Protein AF-A0A533W4G0-F1 (afdb_monomer_lite)

Secondary structure (DSSP, 8-state):
-PPPPP-EEEE-SBTTTB-HHHHT-TTT-S--HHHHHHHHHHTTTS-EEEE-SS-HHHHHHH-TT-SEEEEGGGTEEEEEPPTTS---EEEEEESS-HHHHHHHHHHHHHHHHHHHH-GGGTT-EEEEEE-TTS-EEEEEEE-TTSTTHHHHHHHHHHHHHHHHHHHTTSSS----EEEE-TT-SEEEEESS---HHHHHHHHHHHHGGGT--GGGEEEE--SGGGHHHHHHH-

Structure (mmCIF, N/CA/C/O backbone):
data_AF-A0A533W4G0-F1
#
_entry.id   AF-A0A533W4G0-F1
#
loop_
_atom_site.group_PDB
_atom_site.id
_atom_site.type_symbol
_atom_site.label_atom_id
_atom_site.label_alt_id
_atom_site.label_comp_id
_atom_site.label_asym_id
_atom_site.label_entity_id
_atom_site.label_seq_id
_atom_site.pdbx_PDB_ins_code
_atom_site.Cartn_x
_atom_site.Cartn_y
_atom_site.Cartn_z
_atom_site.occupancy
_atom_site.B_iso_or_equiv
_atom_site.auth_seq_id
_atom_site.auth_comp_id
_atom_site.auth_asym_id
_atom_site.auth_atom_id
_atom_site.pdbx_PDB_model_num
ATOM 1 N N . MET A 1 1 ? -21.774 -21.301 23.784 1.00 46.81 1 MET A N 1
ATOM 2 C CA . MET A 1 1 ? -20.756 -20.590 22.979 1.00 46.81 1 MET A CA 1
ATOM 3 C C . MET A 1 1 ? -21.023 -19.101 23.087 1.00 46.81 1 MET A C 1
ATOM 5 O O . MET A 1 1 ? -22.121 -18.685 22.740 1.00 46.81 1 MET A O 1
ATOM 9 N N . MET A 1 2 ? -20.079 -18.311 23.605 1.00 49.22 2 MET A N 1
ATOM 10 C CA . MET A 1 2 ? -20.150 -16.853 23.453 1.00 49.22 2 MET A CA 1
ATOM 11 C C . MET A 1 2 ? -19.935 -16.527 21.972 1.00 49.22 2 MET A C 1
ATOM 13 O O . MET A 1 2 ? -18.998 -17.043 21.370 1.00 49.22 2 MET A O 1
ATOM 17 N N . ARG A 1 3 ? -20.820 -15.722 21.372 1.00 54.28 3 ARG A N 1
ATOM 18 C CA . ARG A 1 3 ? -20.592 -15.175 20.027 1.00 54.28 3 ARG A CA 1
ATOM 19 C C . ARG A 1 3 ? -19.347 -14.291 20.097 1.00 54.28 3 ARG A C 1
ATOM 21 O O . ARG A 1 3 ? -19.369 -13.304 20.829 1.00 54.28 3 ARG A O 1
ATOM 28 N N . GLN A 1 4 ? -18.294 -14.629 19.355 1.00 64.06 4 GLN A N 1
ATOM 29 C CA . GLN A 1 4 ? -17.198 -13.690 19.124 1.00 64.06 4 GLN A CA 1
ATOM 30 C C . GLN A 1 4 ? -17.772 -12.486 18.376 1.00 64.06 4 GLN A C 1
ATOM 32 O O . GLN A 1 4 ? -18.335 -12.615 17.289 1.00 64.06 4 GLN A O 1
ATOM 37 N N . ARG A 1 5 ? -17.718 -11.322 19.021 1.00 84.44 5 ARG A N 1
ATOM 38 C CA . ARG A 1 5 ? -18.091 -10.049 18.412 1.00 84.44 5 ARG A CA 1
ATOM 39 C C . ARG A 1 5 ? -16.901 -9.585 17.577 1.00 84.44 5 ARG A C 1
ATOM 41 O O . ARG A 1 5 ? -15.774 -9.669 18.053 1.00 84.44 5 ARG A O 1
ATOM 48 N N . VAL A 1 6 ? -17.154 -9.097 16.364 1.00 93.19 6 VAL A N 1
ATOM 49 C CA . VAL A 1 6 ? -16.128 -8.422 15.557 1.00 93.19 6 VAL A CA 1
ATOM 50 C C . VAL A 1 6 ? -15.574 -7.250 16.370 1.00 93.19 6 VAL A C 1
ATOM 52 O O . VAL A 1 6 ? -16.345 -6.420 16.856 1.00 93.19 6 VAL A O 1
ATOM 55 N N . GLN A 1 7 ? -14.257 -7.224 16.544 1.00 95.44 7 GLN A N 1
ATOM 56 C CA . GLN A 1 7 ? -13.520 -6.217 17.307 1.00 95.44 7 GLN A CA 1
ATOM 57 C C . GLN A 1 7 ? -12.977 -5.108 16.405 1.00 95.44 7 GLN A C 1
ATOM 59 O O . GLN A 1 7 ? -12.879 -3.973 16.851 1.00 95.44 7 GLN A O 1
ATOM 64 N N . ALA A 1 8 ? -12.653 -5.419 15.147 1.00 96.81 8 ALA A N 1
ATOM 65 C CA . ALA A 1 8 ? -12.215 -4.450 14.145 1.00 96.81 8 ALA A CA 1
ATOM 66 C C . ALA A 1 8 ? -12.563 -4.923 12.726 1.00 96.81 8 ALA A C 1
ATOM 68 O O . ALA A 1 8 ? -12.681 -6.124 12.471 1.00 96.81 8 ALA A O 1
ATOM 69 N N . ILE A 1 9 ? -12.688 -3.976 11.796 1.00 97.81 9 ILE A N 1
ATOM 70 C CA . ILE A 1 9 ? -12.808 -4.250 10.358 1.00 97.81 9 ILE A CA 1
ATOM 71 C C . ILE A 1 9 ? -11.514 -3.813 9.680 1.00 97.81 9 ILE A C 1
ATOM 73 O O . ILE A 1 9 ? -11.095 -2.667 9.817 1.00 97.81 9 ILE A O 1
ATOM 77 N N . MET A 1 10 ? -10.909 -4.704 8.905 1.00 98.38 10 MET A N 1
ATOM 78 C CA . MET A 1 10 ? -9.797 -4.385 8.015 1.00 98.38 10 MET A CA 1
ATOM 79 C C . MET A 1 10 ? -10.234 -4.649 6.582 1.00 98.38 10 MET A C 1
ATOM 81 O O . MET A 1 10 ? -10.823 -5.686 6.298 1.00 98.38 10 MET A O 1
ATOM 85 N N . SER A 1 11 ? -9.970 -3.718 5.676 1.00 98.38 11 SER A N 1
ATOM 86 C CA . SER A 1 11 ? -10.447 -3.832 4.300 1.00 98.38 11 SER A CA 1
ATOM 87 C C . SER A 1 11 ? -9.378 -3.430 3.300 1.00 98.38 11 SER A C 1
ATOM 89 O O . SER A 1 11 ? -8.660 -2.452 3.524 1.00 98.38 11 SER A O 1
ATOM 91 N N . ASP A 1 12 ? -9.322 -4.121 2.165 1.00 97.88 12 ASP A N 1
ATOM 92 C CA . ASP A 1 12 ? -8.762 -3.529 0.954 1.00 97.88 12 ASP A CA 1
ATOM 93 C C . ASP A 1 12 ? -9.628 -2.364 0.460 1.00 97.88 12 ASP A C 1
ATOM 95 O O . ASP A 1 12 ? -10.760 -2.169 0.905 1.00 97.88 12 ASP A O 1
ATOM 99 N N . PHE A 1 13 ? -9.082 -1.565 -0.451 1.00 96.69 13 PHE A N 1
ATOM 100 C CA . PHE A 1 13 ? -9.732 -0.404 -1.027 1.00 96.69 13 PHE A CA 1
ATOM 101 C C . PHE A 1 13 ? -10.322 -0.673 -2.420 1.00 96.69 13 PHE A C 1
ATOM 103 O O . PHE A 1 13 ? -11.546 -0.700 -2.572 1.00 96.69 13 PHE A O 1
ATOM 110 N N . ASP A 1 14 ? -9.472 -0.830 -3.438 1.00 92.50 14 ASP A N 1
ATOM 111 C CA . ASP A 1 14 ? -9.905 -1.011 -4.827 1.00 92.50 14 ASP A CA 1
ATOM 112 C C . ASP A 1 14 ? -10.511 -2.406 -4.987 1.00 92.50 14 ASP A C 1
ATOM 114 O O . ASP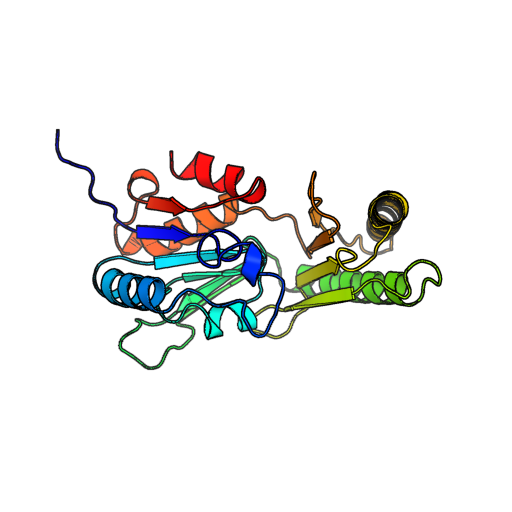 A 1 14 ? -9.966 -3.358 -4.461 1.00 92.50 14 ASP A O 1
ATOM 118 N N . GLY A 1 15 ? -11.651 -2.532 -5.668 1.00 92.00 15 GLY A N 1
ATOM 119 C CA . GLY A 1 15 ? -12.347 -3.810 -5.856 1.00 92.00 15 GLY A CA 1
ATOM 120 C C . GLY A 1 15 ? -13.137 -4.304 -4.636 1.00 92.00 15 GLY A C 1
ATOM 121 O O . GLY A 1 15 ? -14.144 -4.990 -4.808 1.00 92.00 15 GLY A O 1
ATOM 122 N N . THR A 1 16 ? -12.766 -3.862 -3.430 1.00 96.19 16 THR A N 1
ATOM 123 C CA . THR A 1 16 ? -13.447 -4.198 -2.170 1.00 96.19 16 THR A CA 1
ATOM 124 C C . THR A 1 16 ? -14.394 -3.092 -1.682 1.00 96.19 16 THR A C 1
ATOM 126 O O . THR A 1 16 ? -15.609 -3.286 -1.648 1.00 96.19 16 THR A O 1
ATOM 129 N N . LEU A 1 17 ? -13.877 -1.908 -1.324 1.00 96.38 17 LEU A N 1
ATOM 130 C CA . LEU A 1 17 ? -14.702 -0.754 -0.911 1.00 96.38 17 LEU A CA 1
ATOM 131 C C . LEU A 1 17 ? -15.166 0.080 -2.107 1.00 96.38 17 LEU A C 1
ATOM 133 O O . LEU A 1 17 ? -16.213 0.731 -2.063 1.00 96.38 17 LEU A O 1
ATOM 137 N N . VAL A 1 18 ? -14.376 0.068 -3.179 1.00 93.88 18 VAL A N 1
ATOM 138 C CA . VAL A 1 18 ? -14.698 0.709 -4.451 1.00 93.88 18 VAL A CA 1
ATOM 139 C C . VAL A 1 18 ? -14.968 -0.372 -5.491 1.00 93.88 18 VAL A C 1
ATOM 141 O O . VAL A 1 18 ? -14.087 -1.187 -5.745 1.00 93.88 18 VAL A O 1
ATOM 144 N N . PRO A 1 19 ? -16.131 -0.374 -6.165 1.00 87.69 19 PRO A N 1
ATOM 145 C CA . PRO A 1 19 ? -16.411 -1.351 -7.212 1.00 87.69 19 PRO A CA 1
ATOM 146 C C . PRO A 1 19 ? -15.331 -1.358 -8.301 1.00 87.69 19 PRO A C 1
ATOM 148 O O . PRO A 1 19 ? -14.954 -0.294 -8.797 1.00 87.69 19 PRO A O 1
ATOM 151 N N . THR A 1 20 ? -14.906 -2.538 -8.760 1.00 82.00 20 THR A N 1
ATOM 152 C CA . THR A 1 20 ? -13.847 -2.706 -9.780 1.00 82.00 20 THR A CA 1
ATOM 153 C C . THR A 1 20 ? -14.098 -1.880 -11.049 1.00 82.00 20 THR A C 1
ATOM 155 O O . THR A 1 20 ? -13.166 -1.341 -11.645 1.00 82.00 20 THR A O 1
ATOM 158 N N . ALA A 1 21 ? -15.368 -1.714 -11.440 1.00 76.44 21 ALA A N 1
ATOM 159 C CA . ALA A 1 21 ? -15.772 -0.901 -12.591 1.00 76.44 21 ALA A CA 1
ATOM 160 C C . ALA A 1 21 ? -15.407 0.591 -12.456 1.00 76.44 21 ALA A C 1
ATOM 162 O O . ALA A 1 21 ? -15.225 1.271 -13.462 1.00 76.44 21 ALA A O 1
ATOM 163 N N . LYS A 1 22 ? -15.293 1.094 -11.222 1.00 79.94 22 LYS A N 1
ATOM 164 C CA . LYS A 1 22 ? -15.013 2.498 -10.896 1.00 79.94 22 LYS A CA 1
ATOM 165 C C . LYS A 1 22 ? -13.550 2.768 -10.560 1.00 79.94 22 LYS A C 1
ATOM 167 O O . LYS A 1 22 ? -13.121 3.912 -10.635 1.00 79.94 22 LYS A O 1
ATOM 172 N N . VAL A 1 23 ? -12.767 1.737 -10.238 1.00 75.44 23 VAL A N 1
ATOM 173 C CA . VAL A 1 23 ? -11.346 1.866 -9.859 1.00 75.44 23 VAL A CA 1
ATOM 174 C C . VAL A 1 23 ? -10.527 2.623 -10.917 1.00 75.44 23 VAL A C 1
ATOM 176 O O . VAL A 1 23 ? -9.614 3.376 -10.579 1.00 75.44 23 VAL A O 1
ATOM 179 N N . LYS A 1 24 ? -10.873 2.445 -12.198 1.00 68.56 24 LYS A N 1
ATOM 180 C CA . LYS A 1 24 ? -10.094 2.921 -13.352 1.00 68.56 24 LYS A CA 1
ATOM 181 C C . LYS A 1 24 ? -10.330 4.376 -13.739 1.00 68.56 24 LYS A C 1
ATOM 183 O O . LYS A 1 24 ? -9.502 4.939 -14.446 1.00 68.56 24 LYS A O 1
ATOM 188 N N . ASP A 1 25 ? -11.445 4.969 -13.332 1.00 73.50 25 ASP A N 1
ATOM 189 C CA . ASP A 1 25 ? -11.743 6.362 -13.647 1.00 73.50 25 ASP A CA 1
ATOM 190 C C . ASP A 1 25 ? -11.507 7.205 -12.391 1.00 73.50 25 ASP A C 1
ATOM 192 O O . ASP A 1 25 ? -12.287 7.114 -11.445 1.00 73.50 25 ASP A O 1
ATOM 196 N N . PRO A 1 26 ? -10.461 8.052 -12.354 1.00 68.44 26 PRO A N 1
ATOM 197 C CA . PRO A 1 26 ? -10.163 8.890 -11.197 1.00 68.44 26 PRO A CA 1
ATOM 198 C C . PRO A 1 26 ? -11.341 9.760 -10.738 1.00 68.44 26 PRO A C 1
ATOM 200 O O . PRO A 1 26 ? -11.406 10.116 -9.561 1.00 68.44 26 PRO A O 1
ATOM 203 N N . LYS A 1 27 ? -12.274 10.096 -11.643 1.00 69.88 27 LYS A N 1
ATOM 204 C CA . LYS A 1 27 ? -13.473 10.884 -11.325 1.00 69.88 27 LYS A CA 1
ATOM 205 C C . LYS A 1 27 ? -14.536 10.069 -10.599 1.00 69.88 27 LYS A C 1
ATOM 207 O O . LYS A 1 27 ? -15.331 10.646 -9.864 1.00 69.88 27 LYS A O 1
ATOM 212 N N . THR A 1 28 ? -14.569 8.755 -10.809 1.00 77.50 28 THR A N 1
ATOM 213 C CA . THR A 1 28 ? -15.593 7.866 -10.248 1.00 77.50 28 THR A CA 1
ATOM 214 C C . THR A 1 28 ? -15.043 6.818 -9.287 1.00 77.50 28 THR A C 1
ATOM 216 O O . THR A 1 28 ? -15.847 6.168 -8.620 1.00 77.50 28 THR A O 1
ATOM 219 N N . ASN A 1 29 ? -13.717 6.705 -9.135 1.00 83.00 29 ASN A N 1
ATOM 220 C CA . ASN A 1 29 ? -13.046 5.914 -8.105 1.00 83.00 29 ASN A CA 1
ATOM 221 C C . ASN A 1 29 ? -13.377 6.514 -6.733 1.00 83.00 29 ASN A C 1
ATOM 223 O O . ASN A 1 29 ? -12.670 7.377 -6.215 1.00 83.00 29 ASN A O 1
ATOM 227 N N . ALA A 1 30 ? -14.509 6.112 -6.175 1.00 88.62 30 ALA A N 1
ATOM 228 C CA . ALA A 1 30 ? -15.018 6.574 -4.900 1.00 88.62 30 ALA A CA 1
ATOM 229 C C . ALA A 1 30 ? -15.835 5.462 -4.250 1.00 88.62 30 ALA A C 1
ATOM 231 O O . ALA A 1 30 ? -16.510 4.680 -4.933 1.00 88.62 30 ALA A O 1
ATOM 232 N N . ILE A 1 31 ? -15.782 5.425 -2.922 1.00 93.75 31 ILE A N 1
ATOM 233 C CA . ILE A 1 31 ? -16.643 4.563 -2.121 1.00 93.75 31 ILE A CA 1
ATOM 234 C C . ILE A 1 31 ? -18.090 5.030 -2.346 1.00 93.75 31 ILE A C 1
ATOM 236 O O . ILE A 1 31 ? -18.343 6.236 -2.330 1.00 93.75 31 ILE A O 1
ATOM 240 N N . PRO A 1 32 ? -19.052 4.127 -2.607 1.00 94.19 32 PRO A N 1
ATOM 241 C CA . PRO A 1 32 ? -20.456 4.511 -2.695 1.00 94.19 32 PRO A CA 1
ATOM 242 C C . PRO A 1 32 ? -20.918 5.233 -1.420 1.00 94.19 32 PRO A C 1
ATOM 244 O O . PRO A 1 32 ? -20.683 4.733 -0.324 1.00 94.19 32 PRO A O 1
ATOM 247 N N . ASN A 1 33 ? -21.619 6.364 -1.554 1.00 93.38 33 ASN A N 1
ATOM 248 C CA . ASN A 1 33 ? -22.009 7.211 -0.414 1.00 93.38 33 ASN A CA 1
ATOM 249 C C . ASN A 1 33 ? -22.763 6.452 0.691 1.00 93.38 33 ASN A C 1
ATOM 251 O O . ASN A 1 33 ? -22.572 6.727 1.871 1.00 93.38 33 ASN A O 1
ATOM 255 N N . GLU A 1 34 ? -23.621 5.498 0.319 1.00 95.81 34 GLU A N 1
ATOM 256 C CA . GLU A 1 34 ? -24.347 4.664 1.284 1.00 95.81 34 GLU A CA 1
ATOM 257 C C . GLU A 1 34 ? -23.389 3.790 2.106 1.00 95.81 34 GLU A C 1
ATOM 259 O O . GLU A 1 34 ? -23.500 3.732 3.330 1.00 95.81 34 GLU A O 1
ATOM 264 N N . LEU A 1 35 ? -22.398 3.176 1.451 1.00 96.25 35 LEU A N 1
ATOM 265 C CA . LEU A 1 35 ? -21.362 2.396 2.123 1.00 96.25 35 LEU A CA 1
ATOM 266 C C . LEU A 1 35 ? -20.484 3.291 3.004 1.00 96.25 35 LEU A C 1
ATOM 268 O O . LEU A 1 35 ? -20.219 2.938 4.150 1.00 96.25 35 LEU A O 1
ATOM 272 N N . GLU A 1 36 ? -20.076 4.464 2.514 1.00 95.12 36 GLU A N 1
ATOM 273 C CA . GLU A 1 36 ? -19.298 5.419 3.310 1.00 95.12 36 GLU A CA 1
ATOM 274 C C . GLU A 1 36 ? -20.063 5.850 4.570 1.00 95.12 36 GLU A C 1
ATOM 276 O O . GLU A 1 36 ? -19.490 5.841 5.656 1.00 95.12 36 GLU A O 1
ATOM 281 N N . ALA A 1 37 ? -21.365 6.137 4.471 1.00 95.12 37 ALA A N 1
ATOM 282 C CA . ALA A 1 37 ? -22.194 6.487 5.625 1.00 95.12 37 ALA A CA 1
ATOM 283 C C . ALA A 1 37 ? -22.275 5.350 6.660 1.00 95.12 37 ALA A C 1
ATOM 285 O O . ALA A 1 37 ? -22.197 5.597 7.868 1.00 95.12 37 ALA A O 1
ATOM 286 N N . VAL A 1 38 ? -22.392 4.098 6.203 1.00 96.81 38 VAL A N 1
ATOM 287 C CA . VAL A 1 38 ? -22.378 2.920 7.083 1.00 96.81 38 VAL A CA 1
ATOM 288 C C . VAL A 1 38 ? -21.022 2.760 7.770 1.00 96.81 38 VAL A C 1
ATOM 290 O O . VAL A 1 38 ? -20.981 2.548 8.982 1.00 96.81 38 VAL A O 1
ATOM 293 N N . LEU A 1 39 ? -19.918 2.908 7.034 1.00 96.19 39 LEU A N 1
ATOM 294 C CA . LEU A 1 39 ? -18.562 2.805 7.581 1.00 96.19 39 LEU A CA 1
ATOM 295 C C . LEU A 1 39 ? -18.259 3.940 8.563 1.00 96.19 39 LEU A C 1
ATOM 297 O O . LEU A 1 39 ? -17.704 3.689 9.627 1.00 96.19 39 LEU A O 1
ATOM 301 N N . MET A 1 40 ? -18.690 5.167 8.266 1.00 93.81 40 MET A N 1
ATOM 302 C CA . MET A 1 40 ? -18.600 6.298 9.194 1.00 93.81 40 MET A CA 1
ATOM 303 C C . MET A 1 40 ? -19.316 5.985 10.506 1.00 93.81 40 MET A C 1
ATOM 305 O O . MET A 1 40 ? -18.726 6.144 11.573 1.00 93.81 40 MET A O 1
ATOM 309 N N . LYS A 1 41 ? -20.549 5.467 10.451 1.00 94.31 41 LYS A N 1
ATOM 310 C CA . LYS A 1 41 ? -21.276 5.068 11.661 1.00 94.31 41 LYS A CA 1
ATOM 311 C C . LYS A 1 41 ? -20.552 3.948 12.413 1.00 94.31 41 LYS A C 1
ATOM 313 O O . LYS A 1 41 ? -20.338 4.068 13.615 1.00 94.31 41 LYS A O 1
ATOM 318 N N . ALA A 1 42 ? -20.138 2.892 11.717 1.00 94.12 42 ALA A N 1
ATOM 319 C CA . ALA A 1 42 ? -19.435 1.765 12.327 1.00 94.12 42 ALA A CA 1
ATOM 320 C C . ALA A 1 42 ? -18.100 2.178 12.974 1.00 94.12 42 ALA A C 1
ATOM 322 O O . ALA A 1 42 ? -17.755 1.654 14.032 1.00 94.12 42 ALA A O 1
ATOM 323 N N . SER A 1 43 ? -17.398 3.168 12.408 1.00 93.62 43 SER A N 1
ATOM 324 C CA . SER A 1 43 ? -16.128 3.677 12.946 1.00 93.62 43 SER A CA 1
ATOM 325 C C . SER A 1 43 ? -16.241 4.347 14.319 1.00 93.62 43 SER A C 1
ATOM 327 O O . SER A 1 43 ? -15.227 4.543 14.985 1.00 93.62 43 SER A O 1
ATOM 329 N N . THR A 1 44 ? -17.460 4.678 14.763 1.00 91.44 44 THR A N 1
ATOM 330 C CA . THR A 1 44 ? -17.717 5.185 16.123 1.00 91.44 44 THR A CA 1
ATOM 331 C C . THR A 1 44 ? -17.779 4.074 17.173 1.00 91.44 44 THR A C 1
ATOM 333 O O . THR A 1 44 ? -17.664 4.349 18.364 1.00 91.44 44 THR A O 1
ATOM 336 N N . GLU A 1 45 ? -17.941 2.817 16.748 1.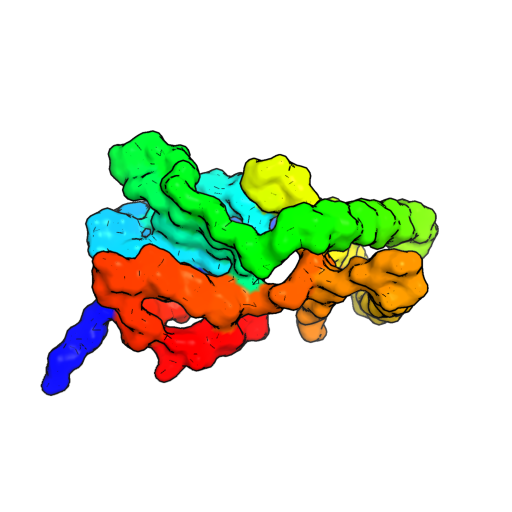00 91.62 45 GLU A N 1
ATOM 337 C CA . GLU A 1 45 ? -18.105 1.666 17.642 1.00 91.62 45 GLU A CA 1
ATOM 338 C C . GLU A 1 45 ? -16.900 0.723 17.626 1.00 91.62 45 GLU A C 1
ATOM 340 O O . GLU A 1 45 ? -16.527 0.192 18.672 1.00 91.62 45 GLU A O 1
ATOM 345 N N . ILE A 1 46 ? -16.306 0.496 16.452 1.00 93.50 46 ILE A N 1
ATOM 346 C CA . ILE A 1 46 ? -15.143 -0.379 16.273 1.00 93.50 46 ILE A CA 1
ATOM 347 C C . ILE A 1 46 ? -14.114 0.261 15.332 1.00 93.50 46 ILE A C 1
ATOM 349 O O . ILE A 1 46 ? -14.498 0.969 14.396 1.00 93.50 46 ILE A O 1
ATOM 353 N N . PRO A 1 47 ? -12.810 -0.011 15.516 1.00 95.25 47 PRO A N 1
ATOM 354 C CA . PRO A 1 47 ? -11.784 0.406 14.573 1.00 95.25 47 PRO A CA 1
ATOM 355 C C . PRO A 1 47 ? -12.066 -0.105 13.160 1.00 95.25 47 PRO A C 1
ATOM 357 O O . PRO A 1 47 ? -12.312 -1.296 12.945 1.00 95.25 47 PRO A O 1
ATOM 360 N N . ILE A 1 48 ? -11.977 0.802 12.188 1.00 97.12 48 ILE A N 1
ATOM 361 C CA . ILE A 1 48 ? -11.945 0.458 10.766 1.00 97.12 48 ILE A CA 1
ATOM 362 C C . ILE A 1 48 ? -10.568 0.807 10.219 1.00 97.12 48 ILE A C 1
ATOM 364 O O . ILE A 1 48 ? -10.077 1.921 10.411 1.00 97.12 48 ILE A O 1
ATOM 368 N N . CYS A 1 49 ? -9.950 -0.131 9.517 1.00 98.12 49 CYS A N 1
ATOM 369 C CA . CYS A 1 49 ? -8.626 0.017 8.936 1.00 98.12 49 CYS A CA 1
ATOM 370 C C . CYS A 1 49 ? -8.667 -0.278 7.441 1.00 98.12 49 CYS A C 1
ATOM 372 O O . CYS A 1 49 ? -9.420 -1.139 6.984 1.00 98.12 49 CYS A O 1
ATOM 374 N N . VAL A 1 50 ? -7.821 0.412 6.685 1.00 98.50 50 VAL A N 1
ATOM 375 C CA . VAL A 1 50 ? -7.672 0.185 5.246 1.00 98.50 50 VAL A CA 1
ATOM 376 C C . VAL A 1 50 ? -6.251 -0.270 4.963 1.00 98.50 50 VAL A C 1
ATOM 378 O O . VAL A 1 50 ? -5.306 0.410 5.353 1.00 98.50 50 VAL A O 1
ATOM 381 N N . ILE A 1 51 ? -6.102 -1.416 4.299 1.00 98.50 51 ILE A N 1
ATOM 382 C CA . ILE A 1 51 ? -4.818 -1.992 3.891 1.00 98.50 51 ILE A CA 1
ATOM 383 C C . ILE A 1 51 ? -4.803 -2.067 2.369 1.00 98.50 51 ILE A C 1
ATOM 385 O O . ILE A 1 51 ? -5.506 -2.885 1.788 1.00 98.50 51 ILE A O 1
ATOM 389 N N . SER A 1 52 ? -3.998 -1.231 1.717 1.00 97.75 52 SER A N 1
ATOM 390 C CA . SER A 1 52 ? -4.038 -1.076 0.262 1.00 97.75 52 SER A CA 1
ATOM 391 C C . SER A 1 52 ? -2.648 -0.918 -0.353 1.00 97.75 52 SER A C 1
ATOM 393 O O . SER A 1 52 ? -1.679 -0.535 0.304 1.00 97.75 52 SER A O 1
ATOM 395 N N . SER A 1 53 ? -2.551 -1.167 -1.658 1.00 96.00 53 SER A N 1
ATOM 396 C CA . SER A 1 53 ? -1.378 -0.836 -2.473 1.00 96.00 53 SER A CA 1
ATOM 397 C C . SER A 1 53 ? -1.232 0.672 -2.734 1.00 96.00 53 SER A C 1
ATOM 399 O O . SER A 1 53 ? -0.211 1.089 -3.289 1.00 96.00 53 SER A O 1
ATOM 401 N N . LYS A 1 54 ? -2.233 1.483 -2.362 1.00 96.44 54 LYS A N 1
ATOM 402 C CA . LYS A 1 54 ? -2.273 2.945 -2.517 1.00 96.44 54 LYS A CA 1
ATOM 403 C C . LYS A 1 54 ? -1.427 3.677 -1.479 1.00 96.44 54 LYS A C 1
ATOM 405 O O . LYS A 1 54 ? -1.115 3.139 -0.417 1.00 96.44 54 LYS A O 1
ATOM 410 N N . ASP A 1 55 ? -1.051 4.910 -1.804 1.00 97.56 55 ASP A N 1
ATOM 411 C CA . ASP A 1 55 ? -0.319 5.783 -0.891 1.00 97.56 55 ASP A CA 1
ATOM 412 C C . ASP A 1 55 ? -1.243 6.514 0.099 1.00 97.56 55 ASP A C 1
ATOM 414 O O . ASP A 1 55 ? -2.476 6.424 0.041 1.00 97.56 55 ASP A O 1
ATOM 418 N N . PHE A 1 56 ? -0.637 7.227 1.049 1.00 96.69 56 PHE A N 1
ATOM 419 C CA . PHE A 1 56 ? -1.380 7.936 2.087 1.00 96.69 56 PHE A CA 1
ATOM 420 C C . PHE A 1 56 ? -2.226 9.079 1.528 1.00 96.69 56 PHE A C 1
ATOM 422 O O . PHE A 1 56 ? -3.350 9.293 1.983 1.00 96.69 56 PHE A O 1
ATOM 429 N N . GLU A 1 57 ? -1.706 9.816 0.546 1.00 94.75 57 GLU A N 1
ATOM 430 C CA . GLU A 1 57 ? -2.395 10.969 -0.029 1.00 94.75 57 GLU A CA 1
ATOM 431 C C . GLU A 1 57 ? -3.707 10.557 -0.695 1.00 94.75 57 GLU A C 1
ATOM 433 O O . GLU A 1 57 ? -4.725 11.243 -0.556 1.00 94.75 57 GLU A O 1
ATOM 438 N N . PHE A 1 58 ? -3.690 9.420 -1.385 1.00 95.06 58 PHE A N 1
ATOM 439 C CA . PHE A 1 58 ? -4.867 8.830 -1.988 1.00 95.06 58 PHE A CA 1
ATOM 440 C C . PHE A 1 58 ? -5.866 8.356 -0.925 1.00 95.06 58 PHE A C 1
ATOM 442 O O . PHE A 1 58 ? -7.036 8.752 -0.961 1.00 95.06 58 PHE A O 1
ATOM 449 N N . LEU A 1 59 ? -5.419 7.545 0.041 1.00 96.12 59 LEU A N 1
ATOM 450 C CA . LEU A 1 59 ? -6.314 6.943 1.033 1.00 96.12 59 LEU A CA 1
ATOM 451 C C . LEU A 1 59 ? -6.925 7.987 1.971 1.00 96.12 59 LEU A C 1
ATOM 453 O O . LEU A 1 59 ? -8.142 8.006 2.154 1.00 96.12 59 LEU A O 1
ATOM 457 N N . ARG A 1 60 ? -6.131 8.928 2.504 1.00 93.62 60 ARG A N 1
ATOM 458 C CA . ARG A 1 60 ? -6.612 9.918 3.489 1.00 93.62 60 ARG A CA 1
ATOM 459 C C . ARG A 1 60 ? -7.805 10.734 2.987 1.00 93.62 60 ARG A C 1
ATOM 461 O O . ARG A 1 60 ? -8.650 11.126 3.788 1.00 93.62 60 ARG A O 1
ATOM 468 N N . LYS A 1 61 ? -7.866 10.974 1.672 1.00 91.94 61 LYS A N 1
ATOM 469 C CA . LYS A 1 61 ? -8.939 11.713 0.993 1.00 91.94 61 LYS A CA 1
ATOM 470 C C . LYS A 1 61 ? -10.215 10.895 0.806 1.00 91.94 61 LYS A C 1
ATOM 472 O O . LYS A 1 61 ? -11.275 11.489 0.653 1.00 91.94 61 LYS A O 1
ATOM 477 N N . LYS A 1 62 ? -10.114 9.565 0.763 1.00 93.00 62 LYS A N 1
ATOM 478 C CA . LYS A 1 62 ? -11.206 8.662 0.362 1.00 93.00 62 LYS A CA 1
ATOM 479 C C . LYS A 1 62 ? -11.737 7.785 1.489 1.00 93.00 62 LYS A C 1
ATOM 481 O O . LYS A 1 62 ? -12.770 7.157 1.316 1.00 93.00 62 LYS A O 1
ATOM 486 N N . THR A 1 63 ? -11.041 7.711 2.620 1.00 94.62 63 THR A N 1
ATOM 487 C CA . THR A 1 63 ? -11.392 6.800 3.718 1.00 94.62 63 THR A CA 1
ATOM 488 C C . THR A 1 63 ? -11.479 7.562 5.036 1.00 94.62 63 THR A C 1
ATOM 490 O O . THR A 1 63 ? -10.749 7.271 5.987 1.00 94.62 63 THR A O 1
ATOM 493 N N . THR A 1 64 ? -12.342 8.584 5.082 1.00 92.38 64 THR A N 1
ATOM 494 C CA . THR A 1 64 ? -12.518 9.525 6.212 1.00 92.38 64 THR A CA 1
ATOM 495 C C . THR A 1 64 ? -12.956 8.866 7.531 1.00 92.38 64 THR A C 1
ATOM 497 O O . THR A 1 64 ? -12.745 9.435 8.598 1.00 92.38 64 THR A O 1
ATOM 500 N N . PHE A 1 65 ? -13.463 7.636 7.467 1.00 94.06 65 PHE A N 1
ATOM 501 C CA . PHE A 1 65 ? -13.826 6.792 8.611 1.00 94.06 65 PHE A CA 1
ATOM 502 C C . PHE A 1 65 ? -12.650 5.990 9.198 1.00 94.06 65 PHE A C 1
ATOM 504 O O . PHE A 1 65 ? -12.708 5.557 10.343 1.00 94.06 65 PHE A O 1
ATOM 511 N N . ALA A 1 66 ? -11.587 5.736 8.427 1.00 96.06 66 ALA A N 1
ATOM 512 C CA . ALA A 1 66 ? -10.587 4.730 8.791 1.00 96.06 66 ALA A CA 1
ATOM 513 C C . ALA A 1 66 ? -9.583 5.243 9.837 1.00 96.06 66 ALA A C 1
ATOM 515 O O . ALA A 1 66 ? -8.910 6.248 9.610 1.00 96.06 66 ALA A O 1
ATOM 516 N N . GLN A 1 67 ? -9.449 4.540 10.959 1.00 95.62 67 GLN A N 1
ATOM 517 C CA . GLN A 1 67 ? -8.532 4.864 12.052 1.00 95.62 67 GLN A CA 1
ATOM 518 C C . GLN A 1 67 ? -7.075 4.515 11.724 1.00 95.62 67 GLN A C 1
ATOM 520 O O . GLN A 1 67 ? -6.162 5.205 12.176 1.00 95.62 67 GLN A O 1
ATOM 525 N N . VAL A 1 68 ? -6.846 3.468 10.927 1.00 97.62 68 VAL A N 1
ATOM 526 C CA . VAL A 1 68 ? -5.505 3.058 10.489 1.00 97.62 68 VAL A CA 1
ATOM 527 C C . VAL A 1 68 ? -5.479 2.917 8.972 1.00 97.62 68 VAL A C 1
ATOM 529 O O . VAL A 1 68 ? -6.361 2.287 8.387 1.00 97.62 68 VAL A O 1
ATOM 532 N N . LEU A 1 69 ? -4.465 3.501 8.337 1.00 98.38 69 LEU A N 1
ATOM 533 C CA . LEU A 1 69 ? -4.200 3.407 6.903 1.00 98.38 69 LEU A CA 1
ATOM 534 C C . LEU A 1 69 ? -2.859 2.705 6.704 1.00 98.38 69 LEU A C 1
ATOM 536 O O . LEU A 1 69 ? -1.816 3.274 7.008 1.00 98.38 69 LEU A O 1
ATOM 540 N N . SER A 1 70 ? -2.880 1.475 6.207 1.00 98.38 70 SER A N 1
ATOM 541 C CA . SER A 1 70 ? -1.678 0.754 5.803 1.00 98.38 70 SER A CA 1
ATOM 542 C C . SER A 1 70 ? -1.491 0.90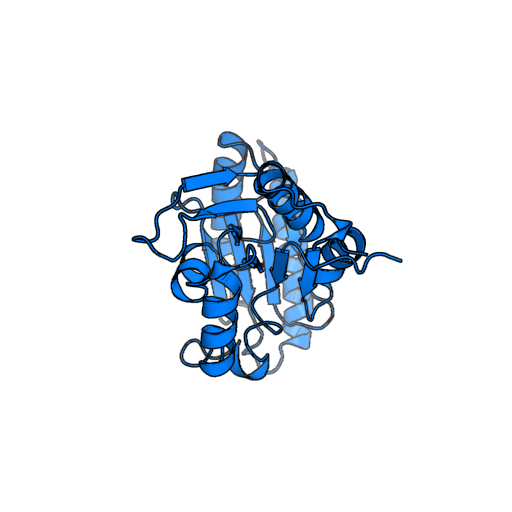3 4.297 1.00 98.38 70 SER A C 1
ATOM 544 O O . SER A 1 70 ? -2.248 0.357 3.490 1.00 98.38 70 SER A O 1
ATOM 546 N N . CYS A 1 71 ? -0.511 1.719 3.933 1.00 98.25 71 CYS A N 1
ATOM 547 C CA . CYS A 1 71 ? -0.231 2.160 2.577 1.00 98.25 71 CYS A CA 1
ATOM 548 C C . CYS A 1 71 ? 0.830 1.282 1.919 1.00 98.25 71 CYS A C 1
ATOM 550 O O . CYS A 1 71 ? 1.698 0.719 2.591 1.00 98.25 71 CYS A O 1
ATOM 552 N N . MET A 1 72 ? 0.799 1.226 0.585 1.00 97.19 72 MET A N 1
ATOM 553 C CA . MET A 1 72 ? 1.811 0.552 -0.234 1.00 97.19 72 MET A CA 1
ATOM 554 C C . MET A 1 72 ? 2.099 -0.867 0.278 1.00 97.19 72 MET A C 1
ATOM 556 O O . MET A 1 72 ? 3.246 -1.232 0.522 1.00 97.19 72 MET A O 1
ATOM 560 N N . MET A 1 73 ? 1.034 -1.645 0.508 1.00 95.25 73 MET A N 1
ATOM 561 C CA . MET A 1 73 ? 1.106 -3.030 0.996 1.00 95.25 73 MET A CA 1
ATOM 562 C C . MET A 1 73 ? 1.759 -3.180 2.387 1.00 95.25 73 MET A C 1
ATOM 564 O O . MET A 1 73 ? 2.263 -4.250 2.726 1.00 95.25 73 MET A O 1
ATOM 568 N N . GLY A 1 74 ? 1.750 -2.120 3.202 1.00 96.75 74 GLY A N 1
ATOM 569 C CA . GLY A 1 74 ? 2.283 -2.118 4.567 1.00 96.75 74 GLY A CA 1
ATOM 570 C C . GLY A 1 74 ? 3.693 -1.558 4.727 1.00 96.75 74 GLY A C 1
ATOM 571 O O . GLY A 1 74 ? 4.285 -1.729 5.791 1.00 96.75 74 GLY A O 1
ATOM 572 N N . ILE A 1 75 ? 4.242 -0.885 3.711 1.00 97.38 75 ILE A N 1
ATOM 573 C CA . ILE A 1 75 ? 5.528 -0.178 3.842 1.00 97.38 75 ILE A CA 1
ATOM 574 C C . ILE A 1 75 ? 5.414 0.964 4.851 1.00 97.38 75 ILE A C 1
ATOM 576 O O . ILE A 1 75 ? 6.307 1.140 5.680 1.00 97.38 75 ILE A O 1
ATOM 580 N N . GLU A 1 76 ? 4.311 1.712 4.807 1.00 98.06 76 GLU A N 1
ATOM 581 C CA . GLU A 1 76 ? 3.998 2.744 5.791 1.00 98.06 76 GLU A CA 1
ATOM 582 C C . GLU A 1 76 ? 2.600 2.507 6.363 1.00 98.06 76 GLU A C 1
ATOM 584 O O . GLU A 1 76 ? 1.638 2.345 5.616 1.00 98.06 76 GLU A O 1
ATOM 589 N N . THR A 1 77 ? 2.481 2.484 7.689 1.00 98.38 77 THR A N 1
ATOM 590 C CA . THR A 1 77 ? 1.197 2.382 8.390 1.00 98.38 77 THR A CA 1
ATOM 591 C C . THR A 1 77 ? 0.971 3.626 9.235 1.00 98.38 77 THR A C 1
ATOM 593 O O . THR A 1 77 ? 1.765 3.953 10.115 1.00 98.38 77 THR A O 1
ATOM 596 N N . ILE A 1 78 ? -0.122 4.330 8.959 1.00 97.94 78 ILE A N 1
ATOM 597 C CA . ILE A 1 78 ? -0.480 5.599 9.579 1.00 97.94 78 ILE A CA 1
ATOM 598 C C . ILE A 1 78 ? -1.670 5.387 10.509 1.00 97.94 78 ILE A C 1
ATOM 600 O O . ILE A 1 78 ? -2.723 4.910 10.090 1.00 97.94 78 ILE A O 1
ATOM 604 N N . ILE A 1 79 ? -1.516 5.797 11.763 1.00 96.38 79 ILE A N 1
ATOM 605 C CA . ILE A 1 79 ? -2.576 5.823 12.762 1.00 96.38 79 ILE A CA 1
ATOM 606 C C . ILE A 1 79 ? -3.118 7.249 12.813 1.00 96.38 79 ILE A C 1
ATOM 608 O O . ILE A 1 79 ? -2.384 8.203 13.095 1.00 96.38 79 ILE A O 1
ATOM 612 N N . MET A 1 80 ? -4.408 7.391 12.545 1.00 94.06 80 MET A N 1
ATOM 613 C CA . MET A 1 80 ? -5.122 8.661 12.549 1.00 94.06 80 MET A CA 1
ATOM 614 C C . MET A 1 80 ? -5.706 8.950 13.934 1.00 94.06 80 MET A C 1
ATOM 616 O O . MET A 1 80 ? -5.956 8.043 14.732 1.00 94.06 80 MET A O 1
ATOM 620 N N . THR A 1 81 ? -5.941 10.225 14.233 1.00 88.69 81 THR A N 1
ATOM 621 C CA . THR A 1 81 ? -6.814 10.607 15.348 1.00 88.69 81 THR A CA 1
ATOM 622 C C . THR A 1 81 ? -8.257 10.165 15.096 1.00 88.69 81 THR A C 1
ATOM 624 O O . THR A 1 81 ? -8.641 9.857 13.963 1.00 88.69 81 THR A O 1
ATOM 627 N N . ASN A 1 82 ? -9.055 10.117 16.169 1.00 76.06 82 ASN A N 1
ATOM 628 C CA . ASN A 1 82 ? -10.449 9.691 16.094 1.00 76.06 82 ASN A CA 1
ATOM 629 C C . ASN A 1 82 ? -11.236 10.497 15.041 1.00 76.06 82 ASN A C 1
ATOM 631 O O . ASN A 1 82 ? -11.001 11.702 14.906 1.00 76.06 82 ASN A O 1
ATOM 635 N N . PRO A 1 83 ? -12.208 9.868 14.351 1.00 69.00 83 PRO A N 1
ATOM 636 C CA . PRO A 1 83 ? -13.000 10.521 13.305 1.00 69.00 83 PRO A CA 1
ATOM 637 C C . PRO A 1 83 ? -13.774 11.771 13.761 1.00 69.00 83 PRO A C 1
ATOM 639 O O . PRO A 1 83 ? -14.112 12.609 12.933 1.00 69.00 83 PRO A O 1
ATOM 642 N N . GLU A 1 84 ? -14.044 11.910 15.063 1.00 68.00 84 GLU A N 1
ATOM 643 C CA . GLU A 1 84 ? -14.835 13.005 15.651 1.00 68.00 84 GLU A CA 1
ATOM 644 C C . GLU A 1 84 ? -14.054 14.318 15.861 1.00 68.00 84 GLU A C 1
ATOM 646 O O . GLU A 1 84 ? -14.627 15.336 16.242 1.00 68.00 84 GLU A O 1
ATOM 651 N N . SER A 1 85 ? -12.741 14.316 15.635 1.00 66.31 85 SER A N 1
ATOM 652 C CA . SER A 1 85 ? -11.873 15.498 15.723 1.00 66.31 85 SER A CA 1
ATOM 653 C C . SER A 1 85 ? -11.238 15.799 14.365 1.00 66.31 85 SER A C 1
ATOM 655 O O . SER A 1 85 ? -11.255 14.939 13.482 1.00 66.31 85 SER A O 1
ATOM 657 N N . PRO A 1 86 ? -10.641 16.992 14.161 1.00 77.81 86 PRO A N 1
ATOM 658 C CA . PRO A 1 86 ? -9.837 17.240 12.972 1.00 77.81 86 PRO A CA 1
ATOM 659 C C . PRO A 1 86 ? -8.836 16.097 12.787 1.00 77.81 86 PRO A C 1
ATOM 661 O O . PRO A 1 86 ? -8.032 15.809 13.680 1.00 77.81 86 PRO A O 1
ATOM 664 N N . ARG A 1 87 ? -8.934 15.403 11.650 1.00 81.75 87 ARG A N 1
ATOM 665 C CA . ARG A 1 87 ? -8.138 14.201 11.395 1.00 81.75 87 ARG A CA 1
ATOM 666 C C . ARG A 1 87 ? -6.682 14.593 11.212 1.00 81.75 87 ARG A C 1
ATOM 668 O O . ARG A 1 87 ? -6.322 15.252 10.238 1.00 81.75 87 ARG A O 1
ATOM 675 N N . THR A 1 88 ? -5.845 14.166 12.143 1.00 90.50 88 THR A N 1
ATOM 676 C CA . THR A 1 88 ? -4.399 14.365 12.121 1.00 90.50 88 THR A CA 1
ATOM 677 C C . THR A 1 88 ? -3.696 13.021 12.251 1.00 90.50 88 THR A C 1
ATOM 679 O O . THR A 1 88 ? -4.286 12.016 12.652 1.00 90.50 88 THR A O 1
ATOM 682 N N . ILE A 1 89 ? -2.425 12.986 11.857 1.00 94.94 89 ILE A N 1
ATOM 683 C CA . ILE A 1 89 ? -1.589 11.799 12.022 1.00 94.94 89 ILE A CA 1
ATOM 684 C C . ILE A 1 89 ? -1.184 11.722 13.494 1.00 94.94 89 ILE A C 1
ATOM 686 O O . ILE A 1 89 ? -0.460 12.589 13.979 1.00 94.94 89 ILE A O 1
ATOM 690 N N . LYS A 1 90 ? -1.641 10.684 14.201 1.00 94.56 90 LYS A N 1
ATOM 691 C CA . LYS A 1 90 ? -1.210 10.384 15.573 1.00 94.56 90 LYS A CA 1
ATOM 692 C C . LYS A 1 90 ? 0.178 9.748 15.571 1.00 94.56 90 LYS A C 1
ATOM 694 O O . LYS A 1 90 ? 1.012 10.072 16.411 1.00 94.56 90 LYS A O 1
ATOM 699 N N . LYS A 1 91 ? 0.410 8.817 14.644 1.00 95.56 91 LYS A N 1
ATOM 700 C CA . LYS A 1 91 ? 1.649 8.039 14.534 1.00 95.56 91 LYS A CA 1
ATOM 701 C C . LYS A 1 91 ? 1.816 7.555 13.092 1.00 95.56 91 LYS A C 1
ATOM 703 O O . LYS A 1 91 ? 0.830 7.200 12.455 1.00 95.56 91 LYS A O 1
ATOM 708 N N . SER A 1 92 ? 3.048 7.547 12.589 1.00 96.38 92 SER A N 1
ATOM 709 C CA . SER A 1 92 ? 3.412 6.894 11.325 1.00 96.38 92 SER A CA 1
ATOM 710 C C . SER A 1 92 ? 4.509 5.867 11.594 1.00 96.38 92 SER A C 1
ATOM 712 O O . SER A 1 92 ? 5.470 6.149 12.314 1.00 96.38 92 SER A O 1
ATOM 714 N N . LEU A 1 93 ? 4.328 4.671 11.048 1.00 96.75 93 LEU A N 1
ATOM 715 C CA . LEU A 1 93 ? 5.219 3.529 11.173 1.00 96.75 93 LEU A CA 1
ATOM 716 C C . LEU A 1 93 ? 5.775 3.186 9.803 1.00 96.75 93 LEU A C 1
ATOM 718 O O . LEU A 1 93 ? 5.030 2.759 8.924 1.00 96.75 93 LEU A O 1
ATOM 722 N N . LEU A 1 94 ? 7.084 3.333 9.646 1.00 95.94 94 LEU A N 1
ATOM 723 C CA . LEU A 1 94 ? 7.787 2.933 8.438 1.00 95.94 94 LEU A CA 1
ATOM 724 C C . LEU A 1 94 ? 8.452 1.574 8.674 1.00 95.94 94 LEU A C 1
ATOM 726 O O . LEU A 1 94 ? 9.240 1.427 9.606 1.00 95.94 94 LEU A O 1
ATOM 730 N N . LYS A 1 95 ? 8.143 0.587 7.830 1.00 92.81 95 LYS A N 1
ATOM 731 C CA . LYS A 1 95 ? 8.657 -0.791 7.941 1.00 92.81 95 LYS A CA 1
ATOM 732 C C . LYS A 1 95 ? 10.119 -0.931 7.476 1.00 92.81 95 LYS A C 1
ATOM 734 O O . LYS A 1 95 ? 10.719 -1.993 7.597 1.00 92.81 95 LYS A O 1
ATOM 739 N N . ILE A 1 96 ? 10.698 0.129 6.925 1.00 91.75 96 ILE A N 1
ATOM 740 C CA . ILE A 1 96 ? 12.024 0.128 6.310 1.00 91.75 96 ILE A CA 1
ATOM 741 C C . ILE A 1 96 ? 12.930 1.170 6.968 1.00 91.75 96 ILE A C 1
ATOM 743 O O . ILE A 1 96 ? 12.473 2.242 7.373 1.00 91.75 96 ILE A O 1
ATOM 747 N N . ASP A 1 97 ? 14.223 0.851 7.065 1.00 91.19 97 ASP A N 1
ATOM 748 C CA . ASP A 1 97 ? 15.235 1.789 7.547 1.00 91.19 97 ASP A CA 1
ATOM 749 C C . ASP A 1 97 ? 15.303 3.049 6.667 1.00 91.19 97 ASP A C 1
ATOM 751 O O . ASP A 1 97 ? 15.161 2.996 5.441 1.00 91.19 97 ASP A O 1
ATOM 755 N N . LYS A 1 98 ? 15.554 4.199 7.302 1.00 88.25 98 LYS A N 1
ATOM 756 C CA . LYS A 1 98 ? 15.580 5.507 6.631 1.00 88.25 98 LYS A CA 1
ATOM 757 C C . LYS A 1 98 ? 16.706 5.642 5.604 1.00 88.25 98 LYS A C 1
ATOM 759 O O . LYS A 1 98 ? 16.544 6.375 4.632 1.00 88.25 98 LYS A O 1
ATOM 764 N N . THR A 1 99 ? 17.833 4.971 5.814 1.00 87.44 99 THR A N 1
ATOM 765 C CA . THR A 1 99 ? 18.957 4.977 4.871 1.00 87.44 99 THR A CA 1
ATOM 766 C C . THR A 1 99 ? 18.595 4.140 3.651 1.00 87.44 99 THR A C 1
ATOM 768 O O . THR A 1 99 ? 18.659 4.630 2.524 1.00 87.44 99 THR A O 1
ATOM 771 N N . ILE A 1 100 ? 18.085 2.927 3.891 1.00 89.81 100 ILE A N 1
ATOM 772 C CA . ILE A 1 100 ? 17.699 1.979 2.837 1.00 89.81 100 ILE A CA 1
ATOM 773 C C . ILE A 1 100 ? 16.587 2.560 1.957 1.00 89.81 100 ILE A C 1
ATOM 775 O O . ILE A 1 100 ? 16.673 2.499 0.733 1.00 89.81 100 ILE A O 1
ATOM 779 N N . ILE A 1 101 ? 15.553 3.177 2.542 1.00 92.56 101 ILE A N 1
ATOM 780 C CA . ILE A 1 101 ? 14.472 3.773 1.741 1.00 92.56 101 ILE A CA 1
ATOM 781 C C . ILE A 1 101 ? 14.967 4.926 0.866 1.00 92.56 101 ILE A C 1
ATOM 783 O O . ILE A 1 101 ? 14.441 5.115 -0.225 1.00 92.56 101 ILE A O 1
ATOM 787 N N . HIS A 1 102 ? 15.976 5.689 1.294 1.00 91.44 102 HIS A N 1
ATOM 788 C CA . HIS A 1 102 ? 16.517 6.775 0.479 1.00 91.44 102 HIS A CA 1
ATOM 789 C C . HIS A 1 102 ? 17.297 6.238 -0.730 1.00 91.44 102 HIS A C 1
ATOM 791 O O . HIS A 1 102 ? 17.107 6.709 -1.854 1.00 91.44 102 HIS A O 1
ATOM 797 N N . GLU A 1 103 ? 18.118 5.209 -0.520 1.00 90.75 103 GLU A N 1
ATOM 798 C CA . GLU A 1 103 ? 18.841 4.517 -1.592 1.00 90.75 103 GLU A CA 1
ATOM 799 C C . GLU A 1 103 ? 17.871 3.849 -2.575 1.00 90.75 103 GLU A C 1
ATOM 801 O O . GLU A 1 103 ? 17.950 4.072 -3.787 1.00 90.75 103 GLU A O 1
ATOM 806 N N . ASN A 1 104 ? 16.880 3.120 -2.059 1.00 93.44 104 ASN A N 1
ATOM 807 C CA . ASN A 1 104 ? 15.879 2.454 -2.886 1.00 93.44 104 ASN A CA 1
ATOM 808 C C . ASN A 1 104 ? 14.937 3.456 -3.570 1.00 93.44 104 ASN A C 1
ATOM 810 O O . ASN A 1 104 ? 14.534 3.224 -4.705 1.00 93.44 104 ASN A O 1
ATOM 814 N N . SER A 1 105 ? 14.648 4.610 -2.962 1.00 95.19 105 SER A N 1
ATOM 815 C CA . SER A 1 105 ? 13.927 5.713 -3.615 1.00 95.19 105 SER A CA 1
ATOM 816 C C . SER A 1 105 ? 14.675 6.205 -4.854 1.00 95.19 105 SER A C 1
ATOM 818 O O . SER A 1 105 ? 14.048 6.475 -5.879 1.00 95.19 105 SER A O 1
ATOM 820 N N . LYS A 1 106 ? 16.008 6.322 -4.794 1.00 92.88 106 LYS A N 1
ATOM 821 C CA . LYS A 1 106 ? 16.818 6.680 -5.967 1.00 92.88 106 LYS A CA 1
ATOM 822 C C . LYS A 1 106 ? 16.752 5.588 -7.035 1.00 92.88 106 LYS A C 1
ATOM 824 O O . LYS A 1 106 ? 16.533 5.899 -8.201 1.00 92.88 106 LYS A O 1
ATOM 829 N N . ALA A 1 107 ? 16.861 4.323 -6.632 1.00 92.69 107 ALA A N 1
ATOM 830 C CA . ALA A 1 107 ? 16.726 3.194 -7.548 1.00 92.69 107 ALA A CA 1
ATOM 831 C C . ALA A 1 107 ? 15.358 3.186 -8.256 1.00 92.69 107 ALA A C 1
ATOM 833 O O . ALA A 1 107 ? 15.301 3.042 -9.474 1.00 92.69 107 ALA A O 1
ATOM 834 N N . LEU A 1 108 ? 14.263 3.434 -7.529 1.00 95.50 108 LEU A N 1
ATOM 835 C CA . LEU A 1 108 ? 12.923 3.578 -8.108 1.00 95.50 108 LEU A CA 1
ATOM 836 C C . LEU A 1 108 ? 12.858 4.740 -9.114 1.00 95.50 108 LEU A C 1
ATOM 838 O O . LEU A 1 108 ? 12.313 4.580 -10.203 1.00 95.50 108 LEU A O 1
ATOM 842 N N . GLN A 1 109 ? 13.448 5.900 -8.804 1.00 95.31 109 GLN A N 1
ATOM 843 C CA . GLN A 1 109 ? 13.502 7.015 -9.759 1.00 95.31 109 GLN A CA 1
ATOM 844 C C . GLN A 1 109 ? 14.246 6.641 -11.044 1.00 95.31 109 GLN A C 1
ATOM 846 O O . GLN A 1 109 ? 13.810 7.019 -12.132 1.00 95.31 109 GLN A O 1
ATOM 851 N N . ASP A 1 110 ? 15.354 5.913 -10.929 1.00 92.31 110 ASP A N 1
ATOM 852 C CA . ASP A 1 110 ? 16.148 5.500 -12.082 1.00 92.31 110 ASP A CA 1
ATOM 853 C C . ASP A 1 110 ? 15.411 4.444 -12.921 1.00 92.31 110 ASP A C 1
ATOM 855 O O . ASP A 1 110 ? 15.365 4.591 -14.141 1.00 92.31 110 ASP A O 1
ATOM 859 N N . ILE A 1 111 ? 14.707 3.488 -12.296 1.00 91.94 111 ILE A N 1
ATOM 860 C CA . ILE A 1 111 ? 13.794 2.562 -12.996 1.00 91.94 111 ILE A CA 1
ATOM 861 C C . ILE A 1 111 ? 12.734 3.341 -13.780 1.00 91.94 111 ILE A C 1
ATOM 863 O O . ILE A 1 111 ? 12.505 3.070 -14.958 1.00 91.94 111 ILE A O 1
ATOM 867 N N . ALA A 1 112 ? 12.085 4.320 -13.144 1.00 93.81 112 ALA A N 1
ATOM 868 C CA . ALA A 1 112 ? 11.032 5.094 -13.790 1.00 93.81 112 ALA A CA 1
ATOM 869 C C . ALA A 1 112 ? 11.554 5.877 -15.008 1.00 93.81 112 ALA A C 1
ATOM 871 O O . ALA A 1 112 ? 10.905 5.893 -16.057 1.00 93.81 112 ALA A O 1
ATOM 872 N N . LYS A 1 113 ? 12.740 6.493 -14.899 1.00 92.44 113 LYS A N 1
ATOM 873 C CA . LYS A 1 113 ? 13.419 7.155 -16.031 1.00 92.44 113 LYS A CA 1
ATOM 874 C C . LYS A 1 113 ? 13.765 6.168 -17.141 1.00 92.44 113 LYS A C 1
ATOM 876 O O . LYS A 1 113 ? 13.583 6.475 -18.315 1.00 92.44 113 LYS A O 1
ATOM 881 N N . GLU A 1 114 ? 14.258 4.989 -16.782 1.00 90.12 114 GLU A N 1
ATOM 882 C CA . GLU A 1 114 ? 14.638 3.966 -17.748 1.00 90.12 114 GLU A CA 1
ATOM 883 C C . GLU A 1 114 ? 13.425 3.504 -18.567 1.00 90.12 114 GLU A C 1
ATOM 885 O O . GLU A 1 114 ? 13.464 3.564 -19.793 1.00 90.12 114 GLU A O 1
ATOM 890 N N . ILE A 1 115 ? 12.314 3.170 -17.900 1.00 90.12 115 ILE A N 1
ATOM 891 C CA . ILE A 1 115 ? 11.055 2.781 -18.555 1.00 90.12 115 ILE A CA 1
ATOM 892 C C . ILE A 1 115 ? 10.547 3.908 -19.463 1.00 90.12 115 ILE A C 1
ATOM 894 O O . ILE A 1 115 ? 10.276 3.676 -20.636 1.00 90.12 115 ILE A O 1
ATOM 898 N N . THR A 1 116 ? 10.455 5.139 -18.949 1.00 90.00 116 THR A N 1
ATOM 899 C CA . THR A 1 116 ? 9.906 6.279 -19.714 1.00 90.00 116 THR A CA 1
ATOM 900 C C . THR A 1 116 ? 10.781 6.726 -20.882 1.00 90.00 116 THR A C 1
ATOM 902 O O . THR A 1 116 ? 10.268 7.297 -21.843 1.00 90.00 116 THR A O 1
ATOM 905 N N . SER A 1 117 ? 12.089 6.468 -20.835 1.00 89.56 117 SER A N 1
ATOM 906 C CA . SER A 1 117 ? 13.006 6.779 -21.939 1.00 89.56 117 SER A CA 1
ATOM 907 C C . SER A 1 117 ? 13.045 5.701 -23.029 1.00 89.56 117 SER A C 1
ATOM 909 O O . SER A 1 117 ? 13.552 5.953 -24.127 1.00 89.56 117 SER A O 1
ATOM 911 N N . HIS A 1 118 ? 12.503 4.510 -22.761 1.00 88.38 118 HIS A N 1
ATOM 912 C CA . HIS A 1 118 ? 12.503 3.404 -23.708 1.00 88.38 118 HIS A CA 1
ATOM 913 C C . HIS A 1 118 ? 11.415 3.595 -24.773 1.00 88.38 118 HIS A C 1
ATOM 915 O O . HIS A 1 118 ? 10.229 3.698 -24.464 1.00 88.38 118 HIS A O 1
ATOM 921 N N . LYS A 1 119 ? 11.806 3.601 -26.055 1.00 87.56 119 LYS A N 1
ATOM 922 C CA . LYS A 1 119 ? 10.893 3.895 -27.177 1.00 87.56 119 LYS A CA 1
ATOM 923 C C . LYS A 1 119 ? 9.685 2.959 -27.233 1.00 87.56 119 LYS A C 1
ATOM 925 O O . LYS A 1 119 ? 8.578 3.424 -27.474 1.00 87.56 119 LYS A O 1
ATOM 930 N N . ASP A 1 120 ? 9.893 1.675 -26.955 1.00 85.75 120 ASP A N 1
ATOM 931 C CA . ASP A 1 120 ? 8.820 0.674 -27.006 1.00 85.75 120 ASP A CA 1
ATOM 932 C C . ASP A 1 120 ? 7.816 0.810 -25.847 1.00 85.75 120 ASP A C 1
ATOM 934 O O . ASP A 1 120 ? 6.734 0.231 -25.894 1.00 85.75 120 ASP A O 1
ATOM 938 N N . PHE A 1 121 ? 8.146 1.599 -24.817 1.00 86.56 121 PHE A N 1
ATOM 939 C CA . PHE A 1 121 ? 7.326 1.799 -23.618 1.00 86.56 121 PHE A CA 1
ATOM 940 C C . PHE A 1 121 ? 6.809 3.235 -23.490 1.00 86.56 121 PHE A C 1
ATOM 942 O O . PHE A 1 121 ? 6.343 3.632 -22.424 1.00 86.56 121 PHE A O 1
ATOM 949 N N . SER A 1 122 ? 6.823 4.012 -24.580 1.00 82.62 122 SER A N 1
ATOM 950 C CA . SER A 1 122 ? 6.403 5.421 -24.577 1.00 82.62 122 SER A CA 1
ATOM 951 C C . SER A 1 122 ? 4.954 5.643 -24.131 1.00 82.62 122 SER A C 1
ATOM 953 O O . SER A 1 122 ? 4.603 6.740 -23.709 1.00 82.62 122 SER A O 1
ATOM 955 N N . ASN A 1 123 ? 4.111 4.614 -24.245 1.00 85.25 123 ASN A N 1
ATOM 956 C CA . ASN A 1 123 ? 2.702 4.655 -23.860 1.00 85.25 123 ASN A CA 1
ATOM 957 C C . ASN A 1 123 ? 2.443 3.965 -22.510 1.00 85.25 123 ASN A C 1
ATOM 959 O O . ASN A 1 123 ? 1.305 3.666 -22.183 1.00 85.25 123 ASN A O 1
ATOM 963 N N . VAL A 1 124 ? 3.473 3.658 -21.725 1.00 89.31 124 VAL A N 1
ATOM 964 C CA . VAL A 1 124 ? 3.303 3.127 -20.368 1.00 89.31 124 VAL A CA 1
ATOM 965 C C . VAL A 1 124 ? 3.124 4.290 -19.396 1.00 89.31 124 VAL A C 1
ATOM 967 O O . VAL A 1 124 ? 3.842 5.286 -19.455 1.00 89.31 124 VAL A O 1
ATOM 970 N N . THR A 1 125 ? 2.163 4.173 -18.482 1.00 91.81 125 THR A N 1
ATOM 971 C CA . THR A 1 125 ? 1.961 5.154 -17.411 1.00 91.81 125 THR A CA 1
ATOM 972 C C . THR A 1 125 ? 2.711 4.718 -16.159 1.00 91.81 125 THR A C 1
ATOM 974 O O . THR A 1 125 ? 2.669 3.547 -15.790 1.00 91.81 125 THR A O 1
ATOM 977 N N . ILE A 1 126 ? 3.370 5.663 -15.486 1.00 94.56 126 ILE A N 1
ATOM 978 C CA . ILE A 1 126 ? 3.996 5.432 -14.181 1.00 94.56 126 ILE A CA 1
ATOM 979 C C . ILE A 1 126 ? 3.272 6.264 -13.121 1.00 94.56 126 ILE A C 1
ATOM 981 O O . ILE A 1 126 ? 3.238 7.491 -13.196 1.00 94.56 126 ILE A O 1
ATOM 985 N N . GLU A 1 127 ? 2.700 5.590 -12.127 1.00 95.56 127 GLU A N 1
ATOM 986 C CA . GLU A 1 127 ? 2.158 6.205 -10.913 1.00 95.56 127 GLU A CA 1
ATOM 987 C C . GLU A 1 127 ? 3.227 6.151 -9.819 1.00 95.56 127 GLU A C 1
ATOM 989 O O . GLU A 1 127 ? 3.765 5.085 -9.528 1.00 95.56 127 GLU A O 1
ATOM 994 N N . TYR A 1 128 ? 3.527 7.286 -9.193 1.00 97.56 128 TYR A N 1
ATOM 995 C CA . TYR A 1 128 ? 4.519 7.379 -8.122 1.00 97.56 128 TYR A CA 1
ATOM 996 C C . TYR A 1 128 ? 3.829 7.346 -6.759 1.00 97.56 128 TYR A C 1
ATOM 998 O O . TYR A 1 128 ? 2.933 8.151 -6.509 1.00 97.56 128 TYR A O 1
ATOM 1006 N N . LYS A 1 129 ? 4.274 6.459 -5.865 1.00 98.12 129 LYS A N 1
ATOM 1007 C CA . LYS A 1 129 ? 3.699 6.272 -4.526 1.00 98.12 129 LYS A CA 1
ATOM 1008 C C . LYS A 1 129 ? 4.667 6.760 -3.464 1.00 98.12 129 LYS A C 1
ATOM 1010 O O . LYS A 1 129 ? 5.795 6.267 -3.367 1.00 98.12 129 LYS A O 1
ATOM 1015 N N . HIS A 1 130 ? 4.216 7.720 -2.668 1.00 98.06 130 HIS A N 1
ATOM 1016 C CA . HIS A 1 130 ? 5.065 8.386 -1.690 1.00 98.06 130 HIS A CA 1
ATOM 1017 C C . HIS A 1 130 ? 4.639 8.070 -0.262 1.00 98.06 130 HIS A C 1
ATOM 1019 O O . HIS A 1 130 ? 3.455 7.930 0.048 1.00 98.06 130 HIS A O 1
ATOM 1025 N N . THR A 1 131 ? 5.624 8.008 0.623 1.00 97.31 131 THR A N 1
ATOM 1026 C CA . THR A 1 131 ? 5.388 8.059 2.064 1.00 97.31 131 THR A CA 1
ATOM 1027 C C . THR A 1 131 ? 4.869 9.435 2.482 1.00 97.31 131 THR A C 1
ATOM 1029 O O . THR A 1 131 ? 4.977 10.419 1.745 1.00 97.31 131 THR A O 1
ATOM 1032 N N . THR A 1 132 ? 4.363 9.547 3.710 1.00 96.06 132 THR A N 1
ATOM 1033 C CA . THR A 1 132 ? 3.852 10.814 4.263 1.00 96.06 132 THR A CA 1
ATOM 1034 C C . THR A 1 132 ? 4.880 11.949 4.301 1.00 96.06 132 THR A C 1
ATOM 1036 O O . THR A 1 132 ? 4.501 13.118 4.253 1.00 96.06 132 THR A O 1
ATOM 1039 N N . ASN A 1 133 ? 6.177 11.632 4.348 1.00 93.75 133 ASN A N 1
ATOM 1040 C CA . ASN A 1 133 ? 7.271 12.607 4.285 1.00 93.75 133 ASN A CA 1
ATOM 1041 C C . ASN A 1 133 ? 7.779 12.895 2.856 1.00 93.75 133 ASN A C 1
ATOM 1043 O O . ASN A 1 133 ? 8.756 13.625 2.705 1.00 93.75 133 ASN A O 1
ATOM 1047 N N . GLY A 1 134 ? 7.138 12.342 1.822 1.00 95.50 134 GLY A N 1
ATOM 1048 C CA . GLY A 1 134 ? 7.460 12.605 0.418 1.00 95.50 134 GLY A CA 1
ATOM 1049 C C . GLY A 1 134 ? 8.561 11.728 -0.187 1.00 95.50 134 GLY A C 1
ATOM 1050 O O . GLY A 1 134 ? 8.971 11.987 -1.316 1.00 95.50 134 GLY A O 1
ATOM 1051 N N . THR A 1 135 ? 9.043 10.694 0.508 1.00 96.75 135 THR A N 1
ATOM 1052 C CA . THR A 1 135 ? 9.999 9.735 -0.070 1.00 96.75 135 THR A CA 1
ATOM 1053 C C . THR A 1 135 ? 9.287 8.784 -1.032 1.00 96.75 135 THR A C 1
ATOM 1055 O O . THR A 1 135 ? 8.220 8.258 -0.717 1.00 96.75 135 THR A O 1
ATOM 1058 N N . LEU A 1 136 ? 9.874 8.532 -2.207 1.00 97.69 136 LEU A N 1
ATOM 1059 C CA . LEU A 1 136 ? 9.331 7.570 -3.166 1.00 97.69 136 LEU A CA 1
ATOM 1060 C C . LEU A 1 136 ? 9.531 6.146 -2.636 1.00 97.69 136 LEU A C 1
ATOM 1062 O O . LEU A 1 136 ? 10.662 5.703 -2.439 1.00 97.69 136 LEU A O 1
ATOM 1066 N N . ALA A 1 137 ? 8.433 5.431 -2.414 1.00 97.56 137 ALA A N 1
ATOM 1067 C CA . ALA A 1 137 ? 8.444 4.091 -1.829 1.00 97.56 137 ALA A CA 1
ATOM 1068 C C . ALA A 1 137 ? 7.802 3.029 -2.726 1.00 97.56 137 ALA A C 1
ATOM 1070 O O . ALA A 1 137 ? 7.970 1.833 -2.482 1.00 97.56 137 ALA A O 1
ATOM 1071 N N . GLY A 1 138 ? 7.126 3.443 -3.796 1.00 97.69 138 GLY A N 1
ATOM 1072 C CA . GLY A 1 138 ? 6.707 2.520 -4.832 1.00 97.69 138 GLY A CA 1
ATOM 1073 C C . GLY A 1 138 ? 6.351 3.185 -6.152 1.00 97.69 138 GLY A C 1
ATOM 1074 O O . GLY A 1 138 ? 6.215 4.405 -6.249 1.00 97.69 138 GLY A O 1
ATOM 1075 N N . LEU A 1 139 ? 6.186 2.350 -7.166 1.00 97.75 139 LEU A N 1
ATOM 1076 C CA . LEU A 1 139 ? 5.751 2.696 -8.509 1.00 97.75 139 LEU A CA 1
ATOM 1077 C C . LEU A 1 139 ? 4.643 1.734 -8.923 1.00 97.75 139 LEU A C 1
ATOM 1079 O O . LEU A 1 139 ? 4.821 0.533 -8.754 1.00 97.75 139 LEU A O 1
ATOM 1083 N N . THR A 1 140 ? 3.568 2.235 -9.529 1.00 95.69 140 THR A N 1
ATOM 1084 C CA . THR A 1 140 ? 2.728 1.407 -10.407 1.00 95.69 140 THR A CA 1
ATOM 1085 C C . THR A 1 140 ? 3.214 1.620 -11.834 1.00 95.69 140 THR A C 1
ATOM 1087 O O . THR A 1 140 ? 3.252 2.758 -12.301 1.00 95.69 140 THR A O 1
ATOM 1090 N N . VAL A 1 141 ? 3.540 0.548 -12.548 1.00 94.31 141 VAL A N 1
ATOM 1091 C CA . VAL A 1 141 ? 3.790 0.582 -13.992 1.00 94.31 141 VAL A CA 1
ATOM 1092 C C . VAL A 1 141 ? 2.546 0.034 -14.682 1.00 94.31 141 VAL A C 1
ATOM 1094 O O . VAL A 1 141 ? 2.222 -1.140 -14.524 1.00 94.31 141 VAL A O 1
ATOM 1097 N N . ASP A 1 142 ? 1.822 0.884 -15.406 1.00 90.62 142 ASP A N 1
ATOM 1098 C CA . ASP A 1 142 ? 0.475 0.604 -15.909 1.00 90.62 142 ASP A CA 1
ATOM 1099 C C . ASP A 1 142 ? 0.398 0.715 -17.436 1.00 90.62 142 ASP A C 1
ATOM 1101 O O . ASP A 1 142 ? 0.615 1.780 -18.022 1.00 90.62 142 ASP A O 1
ATOM 1105 N N . TRP A 1 143 ? 0.034 -0.391 -18.083 1.00 89.69 143 TRP A N 1
ATOM 1106 C CA . TRP A 1 143 ? -0.202 -0.470 -19.525 1.00 89.69 143 TRP A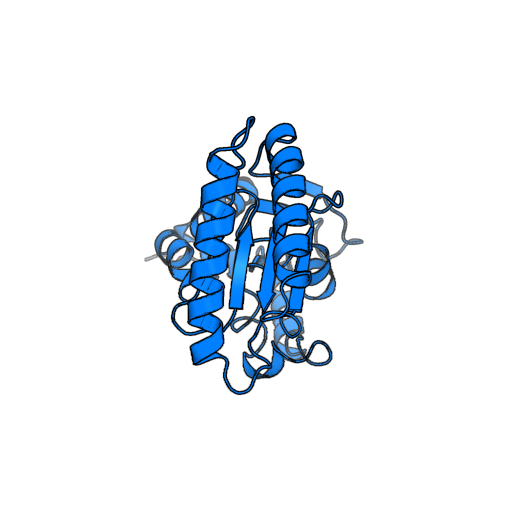 CA 1
ATOM 1107 C C . TRP A 1 143 ? -1.594 -1.026 -19.860 1.00 89.69 143 TRP A C 1
ATOM 1109 O O . TRP A 1 143 ? -1.856 -1.447 -20.987 1.00 89.69 143 TRP A O 1
ATOM 1119 N N . ARG A 1 144 ? -2.531 -0.985 -18.901 1.00 84.31 144 ARG A N 1
ATOM 1120 C CA . ARG A 1 144 ? -3.905 -1.496 -19.059 1.00 84.31 144 ARG A CA 1
ATOM 1121 C C . ARG A 1 144 ? -4.722 -0.769 -20.118 1.00 84.31 144 ARG A C 1
ATOM 1123 O O . ARG A 1 144 ? -5.727 -1.300 -20.581 1.00 84.31 144 ARG A O 1
ATOM 1130 N N . HIS A 1 145 ? -4.339 0.459 -20.447 1.00 80.94 145 HIS A N 1
ATOM 1131 C CA . HIS A 1 145 ? -5.031 1.296 -21.421 1.00 80.94 145 HIS A CA 1
ATOM 1132 C C . HIS A 1 145 ? -4.623 0.990 -22.873 1.00 80.94 145 HIS A C 1
ATOM 1134 O O . HIS A 1 145 ? -5.184 1.576 -23.797 1.00 80.94 145 HIS A O 1
ATOM 1140 N N . LEU A 1 146 ? -3.669 0.078 -23.086 1.00 80.62 146 LEU A N 1
ATOM 1141 C CA . LEU A 1 146 ? -3.187 -0.301 -24.410 1.00 80.62 146 LEU A CA 1
ATOM 1142 C C . LEU A 1 146 ? -3.985 -1.480 -24.975 1.00 80.62 146 LEU A C 1
ATOM 1144 O O . LEU A 1 146 ? -4.325 -2.426 -24.265 1.00 80.62 146 LEU A O 1
ATOM 1148 N N . SER A 1 147 ? -4.274 -1.426 -26.275 1.00 72.25 147 SER A N 1
ATOM 1149 C CA . SER A 1 147 ? -5.082 -2.429 -26.979 1.00 72.25 147 SER A CA 1
ATOM 1150 C C . SER A 1 147 ? -4.391 -3.791 -27.111 1.00 72.25 147 SER A C 1
ATOM 1152 O O . SER A 1 147 ? -5.077 -4.808 -27.065 1.00 72.25 147 SER A O 1
ATOM 1154 N N . ASP A 1 148 ? -3.058 -3.825 -27.216 1.00 70.88 148 ASP A N 1
ATOM 1155 C CA . ASP A 1 148 ? -2.243 -5.051 -27.269 1.00 70.88 148 ASP A CA 1
ATOM 1156 C C . ASP A 1 148 ? -1.393 -5.224 -25.999 1.00 70.88 148 ASP A C 1
ATOM 1158 O O . ASP A 1 148 ? -0.168 -5.365 -26.009 1.00 70.88 148 ASP A O 1
ATOM 1162 N N . TRP A 1 149 ? -2.061 -5.148 -24.849 1.00 74.94 149 TRP A N 1
ATOM 1163 C CA . TRP A 1 149 ? -1.404 -5.248 -23.546 1.00 74.94 149 TRP A CA 1
ATOM 1164 C C . TRP A 1 149 ? -0.734 -6.609 -23.308 1.00 74.94 149 TRP A C 1
ATOM 1166 O O . TRP A 1 149 ? 0.133 -6.707 -22.439 1.00 74.94 149 TRP A O 1
ATOM 1176 N N . SER A 1 150 ? -1.138 -7.657 -24.037 1.00 73.31 150 SER A N 1
ATOM 1177 C CA . SER A 1 150 ? -0.642 -9.022 -23.838 1.00 73.31 150 SER A CA 1
ATOM 1178 C C . SER A 1 150 ? 0.804 -9.176 -24.314 1.00 73.31 150 SER A C 1
ATOM 1180 O O . SER A 1 150 ? 1.662 -9.564 -23.521 1.00 73.31 150 SER A O 1
ATOM 1182 N N . TYR A 1 151 ? 1.087 -8.764 -25.554 1.00 74.56 151 TYR A N 1
ATOM 1183 C CA . TYR A 1 151 ? 2.426 -8.787 -26.137 1.00 74.56 151 TYR A CA 1
ATOM 1184 C C . TYR A 1 151 ? 3.366 -7.820 -25.410 1.00 74.56 151 TYR A C 1
ATOM 1186 O O . TYR A 1 151 ? 4.471 -8.189 -25.008 1.00 74.56 151 TYR A O 1
ATOM 1194 N N . LEU A 1 152 ? 2.901 -6.592 -25.151 1.00 78.25 152 LEU A N 1
ATOM 1195 C CA . LEU A 1 152 ? 3.699 -5.615 -24.415 1.00 78.25 152 LEU A CA 1
ATOM 1196 C C . LEU A 1 152 ? 3.966 -6.063 -22.972 1.00 78.25 152 LEU A C 1
ATOM 1198 O O . LEU A 1 152 ? 5.044 -5.817 -22.443 1.00 78.25 152 LEU A O 1
ATOM 1202 N N . GLY A 1 153 ? 3.007 -6.739 -22.335 1.00 80.31 153 GLY A N 1
ATOM 1203 C CA . GLY A 1 153 ? 3.116 -7.167 -20.945 1.00 80.31 153 GLY A CA 1
ATOM 1204 C C . GLY A 1 153 ? 4.253 -8.156 -20.700 1.00 80.31 153 GLY A C 1
ATOM 1205 O O . GLY A 1 153 ? 4.932 -8.057 -19.680 1.00 80.31 153 GLY A O 1
ATOM 1206 N N . GLU A 1 154 ? 4.498 -9.086 -21.624 1.00 83.62 154 GLU A N 1
ATOM 1207 C CA . GLU A 1 154 ? 5.627 -10.018 -21.520 1.00 83.62 154 GLU A CA 1
ATOM 1208 C C . GLU A 1 154 ? 6.970 -9.293 -21.681 1.00 83.62 154 GLU A C 1
ATOM 1210 O O . GLU A 1 154 ? 7.851 -9.432 -20.829 1.00 83.62 154 GLU A O 1
ATOM 1215 N N . ALA A 1 155 ? 7.095 -8.436 -22.700 1.00 85.19 155 ALA A N 1
ATOM 1216 C CA . ALA A 1 155 ? 8.284 -7.610 -22.898 1.00 85.19 155 ALA A CA 1
ATOM 1217 C C . ALA A 1 155 ? 8.567 -6.701 -21.686 1.00 85.19 155 ALA A C 1
ATOM 1219 O O . ALA A 1 155 ? 9.710 -6.608 -21.240 1.00 85.19 155 ALA A O 1
ATOM 1220 N N . MET A 1 156 ? 7.527 -6.089 -21.111 1.00 84.69 156 MET A N 1
ATOM 1221 C CA . MET A 1 156 ? 7.612 -5.240 -19.920 1.00 84.69 156 MET A CA 1
ATOM 1222 C C . MET A 1 156 ? 8.085 -6.007 -18.689 1.00 84.69 156 MET A C 1
ATOM 1224 O O . MET A 1 156 ? 9.003 -5.553 -18.006 1.00 84.69 156 MET A O 1
ATOM 1228 N N . ARG A 1 157 ? 7.503 -7.182 -18.415 1.00 87.44 157 ARG A N 1
ATOM 1229 C CA . ARG A 1 157 ? 7.927 -8.034 -17.293 1.00 87.44 157 ARG A CA 1
ATOM 1230 C C . ARG A 1 157 ? 9.390 -8.438 -17.430 1.00 87.44 157 ARG A C 1
ATOM 1232 O O . ARG A 1 157 ? 10.166 -8.254 -16.494 1.00 87.44 157 ARG A O 1
ATOM 1239 N N . HIS A 1 158 ? 9.804 -8.892 -18.614 1.00 87.44 158 HIS A N 1
ATOM 1240 C CA . HIS A 1 158 ? 11.207 -9.224 -18.871 1.00 87.44 158 HIS A CA 1
ATOM 1241 C C . HIS A 1 158 ? 12.138 -8.022 -18.714 1.00 87.44 158 HIS A C 1
ATOM 1243 O O . HIS A 1 158 ? 13.220 -8.149 -18.133 1.00 87.44 158 HIS A O 1
ATOM 1249 N N . TYR A 1 159 ? 11.724 -6.856 -19.208 1.00 87.44 159 TYR A N 1
ATOM 1250 C CA . TYR A 1 159 ? 12.499 -5.633 -19.088 1.00 87.44 159 TYR A CA 1
ATOM 1251 C C . TYR A 1 159 ? 12.703 -5.244 -17.622 1.00 87.44 159 TYR A C 1
ATOM 1253 O O . TYR A 1 159 ? 13.839 -5.078 -17.181 1.00 87.44 159 TYR A O 1
ATOM 1261 N N . ILE A 1 160 ? 11.622 -5.193 -16.843 1.00 86.62 160 ILE A N 1
ATOM 1262 C CA . ILE A 1 160 ? 11.648 -4.814 -15.427 1.00 86.62 160 ILE A CA 1
ATOM 1263 C C . ILE A 1 160 ? 12.431 -5.831 -14.595 1.00 86.62 160 ILE A C 1
ATOM 1265 O O . ILE A 1 160 ? 13.251 -5.437 -13.762 1.00 86.62 160 ILE A O 1
ATOM 1269 N N . ALA A 1 161 ? 12.274 -7.130 -14.855 1.00 86.38 161 ALA A N 1
ATOM 1270 C CA . ALA A 1 161 ? 13.073 -8.166 -14.204 1.00 86.38 161 ALA A CA 1
ATOM 1271 C C . ALA A 1 161 ? 14.577 -7.979 -14.476 1.00 86.38 161 ALA A C 1
ATOM 1273 O O . ALA A 1 161 ? 15.405 -8.100 -13.568 1.00 86.38 161 ALA A O 1
ATOM 1274 N N . ARG A 1 162 ? 14.955 -7.622 -15.711 1.00 85.69 162 ARG A N 1
ATOM 1275 C CA . ARG A 1 162 ? 16.353 -7.350 -16.080 1.00 85.69 162 ARG A CA 1
ATOM 1276 C C . ARG A 1 162 ? 16.893 -6.091 -15.398 1.00 85.69 162 ARG A C 1
ATOM 1278 O O . ARG A 1 162 ? 18.001 -6.126 -14.852 1.00 85.69 162 ARG A O 1
ATOM 1285 N N . THR A 1 163 ? 16.130 -5.001 -15.410 1.00 83.44 163 THR A N 1
ATOM 1286 C CA . THR A 1 163 ? 16.520 -3.727 -14.791 1.00 83.44 163 THR A CA 1
ATOM 1287 C C . THR A 1 163 ? 16.703 -3.890 -13.279 1.00 83.44 163 THR A C 1
ATOM 1289 O O . THR A 1 163 ? 17.758 -3.551 -12.742 1.00 83.44 163 THR A O 1
ATOM 1292 N N . THR A 1 164 ? 15.750 -4.524 -12.591 1.00 82.62 164 THR A N 1
ATOM 1293 C CA . THR A 1 164 ? 15.830 -4.758 -11.136 1.00 82.62 164 THR A CA 1
ATOM 1294 C C . THR A 1 164 ? 16.952 -5.724 -10.743 1.00 82.62 164 THR A C 1
ATOM 1296 O O . THR A 1 164 ? 17.666 -5.480 -9.771 1.00 82.62 164 THR A O 1
ATOM 1299 N N . THR A 1 165 ? 17.220 -6.760 -11.545 1.00 80.38 165 THR A N 1
ATOM 1300 C CA . THR A 1 165 ? 18.374 -7.659 -11.336 1.00 80.38 165 THR A CA 1
ATOM 1301 C C . THR A 1 165 ? 19.714 -6.927 -11.456 1.00 80.38 165 THR A C 1
ATOM 1303 O O . THR A 1 165 ? 20.684 -7.288 -10.788 1.00 80.38 165 THR A O 1
ATOM 1306 N N . THR A 1 166 ? 19.795 -5.900 -12.302 1.00 75.62 166 THR A N 1
ATOM 1307 C CA . THR A 1 166 ? 21.020 -5.107 -12.489 1.00 75.62 166 THR A CA 1
ATOM 1308 C C . THR A 1 166 ? 21.281 -4.192 -11.291 1.00 75.62 166 THR A C 1
ATOM 1310 O O . THR A 1 166 ? 22.426 -4.064 -10.858 1.00 75.62 166 THR A O 1
ATOM 1313 N N . LEU A 1 167 ? 20.228 -3.635 -10.688 1.00 74.56 167 LEU A N 1
ATOM 1314 C CA . LEU A 1 167 ? 20.323 -2.798 -9.485 1.00 74.56 167 LEU A CA 1
ATOM 1315 C C . LEU A 1 167 ? 20.868 -3.550 -8.264 1.00 74.56 167 LEU A C 1
ATOM 1317 O O . LEU A 1 167 ? 21.597 -2.972 -7.461 1.00 74.56 167 LEU A O 1
ATOM 1321 N N . ARG A 1 168 ? 20.619 -4.860 -8.181 1.00 72.62 168 ARG A N 1
ATOM 1322 C CA . ARG A 1 168 ? 21.198 -5.739 -7.150 1.00 72.62 168 ARG A CA 1
ATOM 1323 C C . ARG A 1 168 ? 22.719 -5.932 -7.271 1.00 72.62 168 ARG A C 1
ATOM 1325 O O . ARG A 1 168 ? 23.321 -6.528 -6.384 1.00 72.62 168 ARG A O 1
ATOM 1332 N N . LYS A 1 169 ? 23.347 -5.473 -8.363 1.00 66.50 169 LYS A N 1
ATOM 1333 C CA . LYS A 1 169 ? 24.783 -5.663 -8.656 1.00 66.50 169 LYS A CA 1
ATOM 1334 C C . LYS A 1 169 ? 25.624 -4.380 -8.566 1.00 66.50 169 LYS A C 1
ATOM 1336 O O . LYS A 1 169 ? 26.846 -4.471 -8.643 1.00 66.50 169 LYS A O 1
ATOM 1341 N N . ALA A 1 170 ? 25.005 -3.201 -8.469 1.00 59.53 170 ALA A N 1
ATOM 1342 C CA . ALA A 1 170 ? 25.697 -1.905 -8.443 1.00 59.53 170 ALA A CA 1
ATOM 1343 C C . ALA A 1 170 ? 26.328 -1.636 -7.050 1.00 59.53 170 ALA A C 1
ATOM 1345 O O . ALA A 1 170 ? 26.001 -2.365 -6.116 1.00 59.53 170 ALA A O 1
ATOM 1346 N N . PRO A 1 171 ? 27.252 -0.658 -6.872 1.00 58.91 171 PRO A N 1
ATOM 1347 C CA . PRO A 1 171 ? 28.213 -0.659 -5.754 1.00 58.91 171 PRO A CA 1
ATOM 1348 C C . PRO A 1 171 ? 27.575 -0.646 -4.355 1.00 58.91 171 PRO A C 1
ATOM 1350 O O . PRO A 1 171 ? 28.224 -1.060 -3.398 1.00 58.91 171 PRO A O 1
ATOM 1353 N N . VAL A 1 172 ? 26.306 -0.234 -4.258 1.00 58.31 172 VAL A N 1
ATOM 1354 C CA . VAL A 1 172 ? 25.388 -0.558 -3.160 1.00 58.31 172 VAL A CA 1
ATOM 1355 C C . VAL A 1 172 ? 24.157 -1.239 -3.784 1.00 58.31 172 VAL A C 1
ATOM 1357 O O . VAL A 1 172 ? 23.479 -0.595 -4.592 1.00 58.31 172 VAL A O 1
ATOM 1360 N N . PRO A 1 173 ? 23.880 -2.524 -3.489 1.00 70.31 173 PRO A N 1
ATOM 1361 C CA . PRO A 1 173 ? 22.714 -3.223 -4.021 1.00 70.31 173 PRO A CA 1
ATOM 1362 C C . PRO A 1 173 ? 21.418 -2.566 -3.551 1.00 70.31 173 PRO A C 1
ATOM 1364 O O . PRO A 1 173 ? 21.150 -2.519 -2.353 1.00 70.31 173 PRO A O 1
ATOM 1367 N N . ALA A 1 174 ? 20.591 -2.108 -4.489 1.00 75.62 174 ALA A N 1
ATOM 1368 C CA . ALA A 1 174 ? 19.219 -1.733 -4.173 1.00 75.62 174 ALA A CA 1
ATOM 1369 C C . ALA A 1 174 ? 18.333 -2.978 -4.263 1.00 75.62 174 ALA A C 1
ATOM 1371 O O . ALA A 1 174 ? 18.234 -3.600 -5.327 1.00 75.62 174 ALA A O 1
ATOM 1372 N N . ASP A 1 175 ? 17.696 -3.346 -3.153 1.00 84.25 175 ASP A N 1
ATOM 1373 C CA . ASP A 1 175 ? 16.760 -4.469 -3.112 1.00 84.25 175 ASP A CA 1
ATOM 1374 C C . ASP A 1 175 ? 15.320 -3.960 -3.181 1.00 84.25 175 ASP A C 1
ATOM 1376 O O . ASP A 1 175 ? 14.669 -3.677 -2.174 1.00 84.25 175 ASP A O 1
ATOM 1380 N N . VAL A 1 176 ? 14.857 -3.778 -4.417 1.00 90.88 176 VAL A N 1
ATOM 1381 C CA . VAL A 1 176 ? 13.461 -3.458 -4.718 1.00 90.88 176 VAL A CA 1
ATOM 1382 C C . VAL A 1 176 ? 12.647 -4.739 -4.861 1.00 90.88 176 VAL A C 1
ATOM 1384 O O . VAL A 1 176 ? 13.148 -5.775 -5.303 1.00 90.88 176 VAL A O 1
ATOM 1387 N N . TYR A 1 177 ? 11.367 -4.654 -4.528 1.00 92.94 177 TYR A N 1
ATOM 1388 C CA . TYR A 1 177 ? 10.424 -5.757 -4.632 1.00 92.94 177 TYR A CA 1
ATOM 1389 C C . TYR A 1 177 ? 9.473 -5.531 -5.804 1.00 92.94 177 TYR A C 1
ATOM 1391 O O . TYR A 1 177 ? 8.841 -4.482 -5.888 1.00 92.94 177 TYR A O 1
ATOM 1399 N N . VAL A 1 178 ? 9.372 -6.502 -6.710 1.00 93.06 178 VAL A N 1
ATOM 1400 C CA . VAL A 1 178 ? 8.428 -6.457 -7.833 1.00 93.06 178 VAL A CA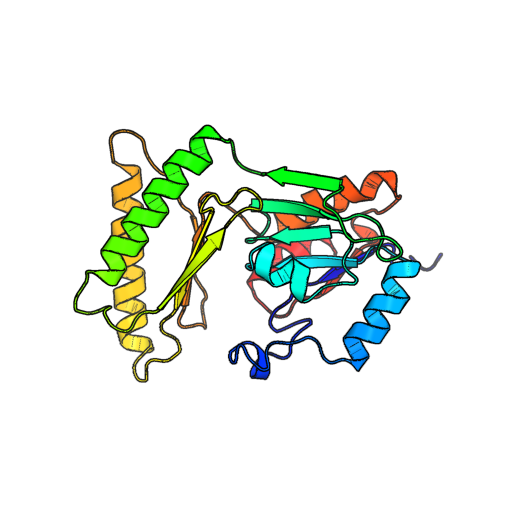 1
ATOM 1401 C C . VAL A 1 178 ? 7.220 -7.314 -7.480 1.00 93.06 178 VAL A C 1
ATOM 1403 O O . VAL A 1 178 ? 7.355 -8.514 -7.250 1.00 93.06 178 VAL A O 1
ATOM 1406 N N . GLN A 1 179 ? 6.047 -6.691 -7.457 1.00 92.31 179 GLN A N 1
ATOM 1407 C CA . GLN A 1 179 ? 4.764 -7.355 -7.296 1.00 92.31 179 GLN A CA 1
ATOM 1408 C C . GLN A 1 179 ? 4.089 -7.456 -8.664 1.00 92.31 179 GLN A C 1
ATOM 1410 O O . GLN A 1 179 ? 3.627 -6.461 -9.227 1.00 92.31 179 GLN A O 1
ATOM 1415 N N . GLU A 1 180 ? 4.032 -8.675 -9.189 1.00 88.94 180 GLU A N 1
ATOM 1416 C CA . GLU A 1 180 ? 3.326 -8.990 -10.429 1.00 88.94 180 GLU A CA 1
ATOM 1417 C C . GLU A 1 180 ? 1.901 -9.471 -10.149 1.00 88.94 180 GLU A C 1
ATOM 1419 O O . GLU A 1 180 ? 1.602 -9.969 -9.062 1.00 88.94 180 GLU A O 1
ATOM 1424 N N . TYR A 1 181 ? 1.043 -9.339 -11.161 1.00 84.81 181 TYR A N 1
ATOM 1425 C CA . TYR A 1 181 ? -0.355 -9.750 -11.114 1.00 84.81 181 TYR A CA 1
ATOM 1426 C C . TYR A 1 181 ? -0.654 -10.713 -12.252 1.00 84.81 181 TYR A C 1
ATOM 1428 O O . TYR A 1 181 ? -0.419 -10.404 -13.423 1.00 84.81 181 TYR A O 1
ATOM 1436 N N . SER A 1 182 ? -1.208 -11.875 -11.913 1.00 77.94 182 SER A N 1
ATOM 1437 C CA . SER A 1 182 ? -1.409 -12.974 -12.867 1.00 77.94 182 SER A CA 1
ATOM 1438 C C . SER A 1 182 ? -2.373 -12.618 -14.010 1.00 77.94 182 SER A C 1
ATOM 1440 O O . SER A 1 182 ? -2.231 -13.102 -15.133 1.00 77.94 182 SER A O 1
ATOM 1442 N N . THR A 1 183 ? -3.340 -11.739 -13.743 1.00 75.50 183 THR A N 1
ATOM 1443 C CA . THR A 1 183 ? -4.448 -11.420 -14.659 1.00 75.50 183 THR A CA 1
ATOM 1444 C C . THR A 1 183 ? -4.549 -9.939 -15.017 1.00 75.50 183 THR A C 1
ATOM 1446 O O . THR A 1 183 ? -5.514 -9.523 -15.668 1.00 75.50 183 THR A O 1
ATOM 1449 N N . HIS A 1 184 ? -3.576 -9.114 -14.614 1.00 80.19 184 HIS A N 1
ATOM 1450 C CA . HIS A 1 184 ? -3.676 -7.669 -14.780 1.00 80.19 184 HIS A CA 1
ATOM 1451 C C . HIS A 1 184 ? -2.482 -7.046 -15.529 1.00 80.19 184 HIS A C 1
ATOM 1453 O O . HIS A 1 184 ? -1.335 -7.317 -15.182 1.00 80.19 184 HIS A O 1
ATOM 1459 N N . PRO A 1 185 ? -2.728 -6.174 -16.534 1.00 85.69 185 PRO A N 1
ATOM 1460 C CA . PRO A 1 185 ? -1.679 -5.492 -17.303 1.00 85.69 185 PRO A CA 1
ATOM 1461 C C . PRO A 1 185 ? -1.052 -4.287 -16.578 1.00 85.69 185 PRO A C 1
ATOM 1463 O O . PRO A 1 185 ? -0.980 -3.177 -17.105 1.00 85.69 185 PRO A O 1
ATOM 1466 N N . PHE A 1 186 ? -0.633 -4.502 -15.338 1.00 89.94 186 PHE A N 1
ATOM 1467 C CA . PHE A 1 186 ? 0.190 -3.575 -14.572 1.00 89.94 186 PHE A CA 1
ATOM 1468 C C . PHE A 1 186 ? 1.078 -4.375 -13.621 1.00 89.94 186 PHE A C 1
ATOM 1470 O O . PHE A 1 186 ? 0.862 -5.570 -13.421 1.00 89.94 186 PHE A O 1
ATOM 1477 N N . LEU A 1 187 ? 2.066 -3.722 -13.028 1.00 93.06 187 LEU A N 1
ATOM 1478 C CA . LEU A 1 187 ? 2.800 -4.267 -11.894 1.00 93.06 187 LEU A CA 1
ATOM 1479 C C . LEU A 1 187 ? 3.161 -3.151 -10.924 1.00 93.06 187 LEU A C 1
ATOM 1481 O O . LEU A 1 187 ? 3.168 -1.976 -11.299 1.00 93.06 187 LEU A O 1
ATOM 1485 N N . ASP A 1 188 ? 3.462 -3.524 -9.689 1.00 95.06 188 ASP A N 1
ATOM 1486 C CA . ASP A 1 188 ? 3.999 -2.601 -8.701 1.00 95.06 188 ASP A CA 1
ATOM 1487 C C . ASP A 1 188 ? 5.479 -2.902 -8.433 1.00 95.06 188 ASP A C 1
ATOM 1489 O O . ASP A 1 188 ? 5.911 -4.054 -8.429 1.00 95.06 188 ASP A O 1
ATOM 1493 N N . ILE A 1 189 ? 6.266 -1.855 -8.199 1.00 96.25 189 ILE A N 1
ATOM 1494 C CA . ILE A 1 189 ? 7.660 -1.955 -7.758 1.00 96.25 189 ILE A CA 1
ATOM 1495 C C . ILE A 1 189 ? 7.784 -1.179 -6.457 1.00 96.25 189 ILE A C 1
ATOM 1497 O O . ILE A 1 189 ? 7.473 0.007 -6.418 1.00 96.25 189 ILE A O 1
ATOM 1501 N N . TYR A 1 190 ? 8.256 -1.824 -5.402 1.00 96.75 190 TYR A N 1
ATOM 1502 C CA . TYR A 1 190 ? 8.339 -1.276 -4.058 1.00 96.75 190 TYR A CA 1
ATOM 1503 C C . TYR A 1 190 ? 9.780 -1.174 -3.571 1.00 96.75 190 TYR A C 1
ATOM 1505 O O . TYR A 1 190 ? 10.654 -1.936 -3.981 1.00 96.75 190 TYR A O 1
ATOM 1513 N N . CYS A 1 191 ? 10.029 -0.245 -2.651 1.00 94.88 191 CYS A N 1
ATOM 1514 C CA . CYS A 1 191 ? 11.349 -0.043 -2.057 1.00 94.88 191 CYS A CA 1
ATOM 1515 C C . CYS A 1 191 ? 11.774 -1.156 -1.083 1.00 94.88 191 CYS A C 1
ATOM 1517 O O . CYS A 1 191 ? 12.875 -1.087 -0.551 1.00 94.88 191 CYS A O 1
ATOM 1519 N N . THR A 1 192 ? 10.924 -2.143 -0.796 1.00 94.06 192 THR A N 1
ATOM 1520 C CA . THR A 1 192 ? 11.240 -3.316 0.030 1.00 94.06 192 THR A CA 1
ATOM 1521 C C . THR A 1 192 ? 10.163 -4.383 -0.145 1.00 94.06 192 THR A C 1
ATOM 1523 O O . THR A 1 192 ? 9.073 -4.082 -0.633 1.00 94.06 192 THR A O 1
ATOM 1526 N N . GLU A 1 193 ? 10.444 -5.615 0.278 1.00 93.56 193 GLU A N 1
ATOM 1527 C CA . GLU A 1 193 ? 9.457 -6.691 0.302 1.00 93.56 193 GLU A CA 1
ATOM 1528 C C . GLU A 1 193 ? 8.288 -6.364 1.246 1.00 93.56 193 GLU A C 1
ATOM 1530 O O . GLU A 1 193 ? 8.447 -6.021 2.430 1.00 93.56 193 GLU A O 1
ATOM 1535 N N . CYS A 1 194 ? 7.079 -6.499 0.712 1.00 94.88 194 CYS A N 1
ATOM 1536 C CA . CYS A 1 194 ? 5.846 -6.179 1.408 1.00 94.88 194 CYS A CA 1
ATOM 1537 C C . CYS A 1 194 ? 4.712 -7.118 0.984 1.00 94.88 194 CYS A C 1
ATOM 1539 O O . CYS A 1 194 ? 4.685 -7.635 -0.128 1.00 94.88 194 CYS A O 1
ATOM 1541 N N . ASN A 1 195 ? 3.767 -7.352 1.895 1.00 96.25 195 ASN A N 1
ATOM 1542 C CA . ASN A 1 195 ? 2.504 -8.019 1.600 1.00 96.25 195 ASN A CA 1
ATOM 1543 C C . ASN A 1 195 ? 1.443 -7.639 2.644 1.00 96.25 195 ASN A C 1
ATOM 1545 O O . ASN A 1 195 ? 1.766 -7.260 3.774 1.00 96.25 195 ASN A O 1
ATOM 1549 N N . LYS A 1 196 ? 0.161 -7.809 2.297 1.00 97.38 196 LYS A N 1
ATOM 1550 C CA . LYS A 1 196 ? -0.952 -7.417 3.176 1.00 97.38 196 LYS A CA 1
ATOM 1551 C C . LYS A 1 196 ? -1.050 -8.224 4.476 1.00 97.38 196 LYS A C 1
ATOM 1553 O O . LYS A 1 196 ? -1.662 -7.750 5.423 1.00 97.38 196 LYS A O 1
ATOM 1558 N N . GLY A 1 197 ? -0.430 -9.401 4.562 1.00 97.81 197 GLY A N 1
ATOM 1559 C CA . GLY A 1 197 ? -0.382 -10.195 5.794 1.00 97.81 197 GLY A CA 1
ATOM 1560 C C . GLY A 1 197 ? 0.553 -9.581 6.837 1.00 97.81 197 GLY A C 1
ATOM 1561 O O . GLY A 1 197 ? 0.209 -9.505 8.009 1.00 97.81 197 GLY A O 1
ATOM 1562 N N . GLN A 1 198 ? 1.706 -9.065 6.406 1.00 96.81 198 GLN A N 1
ATOM 1563 C CA . GLN A 1 198 ? 2.592 -8.284 7.276 1.00 96.81 198 GLN A CA 1
ATOM 1564 C C . GLN A 1 198 ? 1.937 -6.960 7.685 1.00 96.81 198 GLN A C 1
ATOM 1566 O O . GLN A 1 198 ? 2.037 -6.557 8.840 1.00 96.81 198 GLN A O 1
ATOM 1571 N N . ALA A 1 199 ? 1.243 -6.300 6.751 1.00 97.75 199 ALA A N 1
ATOM 1572 C CA . ALA A 1 199 ? 0.454 -5.109 7.052 1.00 97.75 199 ALA A CA 1
ATOM 1573 C C . ALA A 1 199 ? -0.614 -5.397 8.120 1.00 97.75 199 ALA A C 1
ATOM 1575 O O . ALA A 1 199 ? -0.736 -4.647 9.083 1.00 97.75 199 ALA A O 1
ATOM 1576 N N . PHE A 1 200 ? -1.336 -6.513 7.984 1.00 98.44 200 PHE A N 1
ATOM 1577 C CA . PHE A 1 200 ? -2.324 -6.976 8.957 1.00 98.44 200 PHE A CA 1
ATOM 1578 C C . PHE A 1 200 ? -1.715 -7.132 10.355 1.00 98.44 200 PHE A C 1
ATOM 1580 O O . PHE A 1 200 ? -2.258 -6.583 11.310 1.00 98.44 200 PHE A O 1
ATOM 1587 N N . ASP A 1 201 ? -0.569 -7.812 10.475 1.00 97.56 201 ASP A N 1
ATOM 1588 C CA . ASP A 1 201 ? 0.107 -8.008 11.766 1.00 97.56 201 ASP A CA 1
ATOM 1589 C C . ASP A 1 201 ? 0.464 -6.667 12.434 1.00 97.56 201 ASP A C 1
ATOM 1591 O O . ASP A 1 201 ? 0.241 -6.490 13.633 1.00 97.56 201 ASP A O 1
ATOM 1595 N N . ILE A 1 202 ? 0.976 -5.702 11.658 1.00 97.19 202 ILE A N 1
ATOM 1596 C CA . ILE A 1 202 ? 1.301 -4.354 12.154 1.00 97.19 202 ILE A CA 1
ATOM 1597 C C . ILE A 1 202 ? 0.035 -3.658 12.661 1.00 97.19 202 ILE A C 1
ATOM 1599 O O . ILE A 1 202 ? 0.037 -3.107 13.759 1.00 97.19 202 ILE A O 1
ATOM 1603 N N . VAL A 1 203 ? -1.056 -3.694 11.889 1.00 97.94 203 VAL A N 1
ATOM 1604 C CA . VAL A 1 203 ? -2.316 -3.047 12.280 1.00 97.94 203 VAL A CA 1
ATOM 1605 C C . VAL A 1 203 ? -2.896 -3.689 13.543 1.00 97.94 203 VAL A C 1
ATOM 1607 O O . VAL A 1 203 ? -3.294 -2.961 14.447 1.00 97.94 203 VAL A O 1
ATOM 1610 N N . VAL A 1 204 ? -2.906 -5.023 13.653 1.00 97.38 204 VAL A N 1
ATOM 1611 C CA . VAL A 1 204 ? -3.355 -5.707 14.879 1.00 97.38 204 VAL A CA 1
ATOM 1612 C C . VAL A 1 204 ? -2.492 -5.303 16.070 1.00 97.38 204 VAL A C 1
ATOM 1614 O O . VAL A 1 204 ? -3.034 -4.964 17.118 1.00 97.38 204 VAL A O 1
ATOM 1617 N N . SER A 1 205 ? -1.165 -5.273 15.911 1.00 96.38 205 SER A N 1
ATOM 1618 C CA . SER A 1 205 ? -0.257 -4.856 16.983 1.00 96.38 205 SER A CA 1
ATOM 1619 C C . SER A 1 205 ? -0.549 -3.436 17.473 1.00 96.38 205 SER A C 1
ATOM 1621 O O . SER A 1 205 ? -0.448 -3.175 18.667 1.00 96.38 205 SER A O 1
ATOM 1623 N N . GLU A 1 206 ? -0.920 -2.518 16.580 1.00 95.31 206 GLU A N 1
ATOM 1624 C CA . GLU A 1 206 ? -1.263 -1.137 16.945 1.00 95.31 206 GLU A CA 1
ATOM 1625 C C . GLU A 1 206 ? -2.651 -0.997 17.580 1.00 95.31 206 GLU A C 1
ATOM 1627 O O . GLU A 1 206 ? -2.922 -0.007 18.260 1.00 95.31 206 GLU A O 1
ATOM 1632 N N . LEU A 1 207 ? -3.530 -1.980 17.382 1.00 95.25 207 LEU A N 1
ATOM 1633 C CA . LEU A 1 207 ? -4.854 -2.033 18.000 1.00 95.25 207 LEU A CA 1
ATOM 1634 C C . LEU A 1 207 ? -4.900 -2.928 19.249 1.00 95.25 207 LEU A C 1
ATOM 1636 O O . LEU A 1 207 ? -5.945 -3.008 19.897 1.00 95.25 207 LEU A O 1
ATOM 1640 N N . ALA A 1 208 ? -3.785 -3.561 19.622 1.00 93.75 208 ALA A N 1
ATOM 1641 C CA . ALA A 1 208 ? -3.710 -4.468 20.764 1.00 93.75 208 ALA A CA 1
ATOM 1642 C C . ALA A 1 208 ? -4.088 -3.775 22.085 1.00 93.75 208 ALA A C 1
ATOM 1644 O O . ALA A 1 208 ? -4.852 -4.328 22.874 1.00 93.75 208 ALA A O 1
ATOM 1645 N N . ASP A 1 209 ? -3.654 -2.525 22.285 1.00 88.19 209 ASP A N 1
ATOM 1646 C CA . ASP A 1 209 ? -4.013 -1.720 23.465 1.00 88.19 209 ASP A CA 1
ATOM 1647 C C . ASP A 1 209 ? -5.522 -1.418 23.545 1.00 88.19 209 ASP A C 1
ATOM 1649 O O . ASP A 1 209 ? -6.055 -1.156 24.623 1.00 88.19 209 ASP A O 1
ATOM 1653 N N . ALA A 1 210 ? -6.226 -1.469 22.409 1.00 86.75 210 ALA A N 1
ATOM 1654 C CA . ALA A 1 210 ? -7.681 -1.340 22.332 1.00 86.75 210 ALA A CA 1
ATOM 1655 C C . ALA A 1 210 ? -8.413 -2.688 22.498 1.00 86.75 210 ALA A C 1
ATOM 1657 O O . ALA A 1 210 ? -9.634 -2.744 22.355 1.00 86.75 210 ALA A O 1
ATOM 1658 N N . GLY A 1 211 ? -7.689 -3.771 22.802 1.00 90.69 211 GLY A N 1
ATOM 1659 C CA . GLY A 1 211 ? -8.243 -5.110 23.000 1.00 90.69 211 GLY A CA 1
ATOM 1660 C C . GLY A 1 211 ? -8.591 -5.846 21.705 1.00 90.69 211 GLY A C 1
ATOM 1661 O O . GLY A 1 211 ? -9.385 -6.785 21.745 1.00 90.69 211 GLY A O 1
ATOM 1662 N N . VAL A 1 212 ? -8.042 -5.415 20.563 1.00 93.50 212 VAL A N 1
ATOM 1663 C CA . VAL A 1 212 ? -8.225 -6.105 19.280 1.00 93.50 212 VAL A CA 1
ATOM 1664 C C . VAL A 1 212 ? -7.229 -7.254 19.170 1.00 93.50 212 VAL A C 1
ATOM 1666 O O . VAL A 1 212 ? -6.017 -7.056 19.208 1.00 93.50 212 VAL A O 1
ATOM 1669 N N . GLU A 1 213 ? -7.754 -8.456 18.973 1.00 93.19 213 GLU A N 1
ATOM 1670 C CA . GLU A 1 213 ? -6.995 -9.663 18.666 1.00 93.19 213 GLU A CA 1
ATOM 1671 C C . GLU A 1 213 ? -7.221 -10.069 17.210 1.00 93.19 213 GLU A C 1
ATOM 1673 O O . GLU A 1 213 ? -8.280 -9.804 16.641 1.00 93.19 213 GLU A O 1
ATOM 1678 N N . SER A 1 214 ? -6.269 -10.791 16.610 1.00 92.50 214 SER A N 1
ATOM 1679 C CA . SER A 1 214 ? -6.380 -11.244 15.214 1.00 92.50 214 SER A CA 1
ATOM 1680 C C . SER A 1 214 ? -7.668 -12.036 14.948 1.00 92.50 214 SER A C 1
ATOM 1682 O O . SER A 1 214 ? -8.305 -11.820 13.922 1.00 92.50 214 SER A O 1
ATOM 1684 N N . SER A 1 215 ? -8.102 -12.877 15.899 1.00 91.62 215 SER A N 1
ATOM 1685 C CA . SER A 1 215 ? -9.339 -13.675 15.792 1.00 91.62 215 SER A CA 1
ATOM 1686 C C . SER A 1 215 ? -10.633 -12.847 15.850 1.00 91.62 215 SER A C 1
ATOM 1688 O O . SER A 1 215 ? -11.704 -13.338 15.498 1.00 91.62 215 SER A O 1
ATOM 1690 N N . GLY A 1 216 ? -10.550 -11.592 16.299 1.00 93.88 216 GLY A N 1
ATOM 1691 C CA . GLY A 1 216 ? -11.661 -10.645 16.329 1.00 93.88 216 GLY A CA 1
ATOM 1692 C C . GLY A 1 216 ? -11.737 -9.742 15.098 1.00 93.88 216 GLY A C 1
ATOM 1693 O O . GLY A 1 216 ? -12.633 -8.897 15.030 1.00 93.88 216 GLY A O 1
ATOM 1694 N N . VAL A 1 217 ? -10.822 -9.880 14.135 1.00 96.75 217 VAL A N 1
ATOM 1695 C CA . VAL A 1 217 ? -10.768 -9.028 12.943 1.00 96.75 217 VAL A CA 1
ATOM 1696 C C . VAL A 1 217 ? -11.601 -9.618 11.810 1.00 96.75 217 VAL A C 1
ATOM 1698 O O . VAL A 1 217 ? -11.361 -10.733 11.356 1.00 96.75 217 VAL A O 1
ATOM 1701 N N . LEU A 1 218 ? -12.531 -8.826 11.278 1.00 97.19 218 LEU A N 1
ATOM 1702 C CA . LEU A 1 218 ? -13.153 -9.105 9.986 1.00 97.19 218 LEU A CA 1
ATOM 1703 C C . LEU A 1 218 ? -12.289 -8.502 8.875 1.00 97.19 218 LEU A C 1
ATOM 1705 O O . LEU A 1 218 ? -12.201 -7.278 8.771 1.00 97.19 218 LEU A O 1
ATOM 1709 N N . TYR A 1 219 ? -11.676 -9.349 8.046 1.00 98.12 219 TYR A N 1
ATOM 1710 C CA . TYR A 1 219 ? -10.901 -8.909 6.885 1.00 98.12 219 TYR A CA 1
ATOM 1711 C C . TYR A 1 219 ? -11.713 -9.004 5.585 1.00 98.12 219 TYR A C 1
ATOM 1713 O O . TYR A 1 219 ? -12.311 -10.043 5.302 1.00 98.12 219 TYR A O 1
ATOM 1721 N N . LEU A 1 220 ? -11.712 -7.936 4.785 1.00 98.06 220 LEU A N 1
ATOM 1722 C CA . LEU A 1 220 ? -12.398 -7.834 3.494 1.00 98.06 220 LEU A CA 1
ATOM 1723 C C . LEU A 1 220 ? -11.374 -7.585 2.376 1.00 98.06 220 LEU A C 1
ATOM 1725 O O . LEU A 1 220 ? -10.548 -6.682 2.492 1.00 98.06 220 LEU A O 1
ATOM 1729 N N . GLY A 1 221 ? -11.444 -8.357 1.294 1.00 96.88 221 GLY A N 1
ATOM 1730 C CA . GLY A 1 221 ? -10.551 -8.248 0.136 1.00 96.88 221 GLY A CA 1
ATOM 1731 C C . GLY A 1 221 ? -11.159 -8.924 -1.095 1.00 96.88 221 GLY A C 1
ATOM 1732 O O . GLY A 1 221 ? -12.054 -9.761 -0.949 1.00 96.88 221 GLY A O 1
ATOM 1733 N N . ASP A 1 222 ? -10.683 -8.587 -2.292 1.00 94.25 222 ASP A N 1
ATOM 1734 C CA . ASP A 1 222 ? -11.216 -9.094 -3.566 1.00 94.25 222 ASP A CA 1
ATOM 1735 C C . ASP A 1 222 ? -10.170 -9.791 -4.448 1.00 94.25 222 ASP A C 1
ATOM 1737 O O . ASP A 1 222 ? -10.523 -10.355 -5.485 1.00 94.25 222 ASP A O 1
ATOM 1741 N N . SER A 1 223 ? -8.893 -9.784 -4.052 1.00 91.50 223 SER A N 1
ATOM 1742 C CA . SER A 1 223 ? -7.786 -10.148 -4.938 1.00 91.50 223 SER A CA 1
ATOM 1743 C C . SER A 1 223 ? -6.790 -11.146 -4.335 1.00 91.50 223 SER A C 1
ATOM 1745 O O . SER A 1 223 ? -6.781 -11.451 -3.143 1.00 91.50 223 SER A O 1
ATOM 1747 N N . GLU A 1 224 ? -5.876 -11.648 -5.170 1.00 91.69 224 GLU A N 1
ATOM 1748 C CA . GLU A 1 224 ? -4.796 -12.548 -4.737 1.00 91.69 224 GLU A CA 1
ATOM 1749 C C . GLU A 1 224 ? -3.837 -11.905 -3.716 1.00 91.69 224 GLU A C 1
ATOM 1751 O O . GLU A 1 224 ? -3.257 -12.609 -2.883 1.00 91.69 224 GLU A O 1
ATOM 1756 N N . ASN A 1 225 ? -3.737 -10.571 -3.718 1.00 92.06 225 ASN A N 1
ATOM 1757 C CA . ASN A 1 225 ? -2.945 -9.791 -2.766 1.00 92.06 225 ASN A CA 1
ATOM 1758 C C . ASN A 1 225 ? -3.470 -9.857 -1.332 1.00 92.06 225 ASN A C 1
ATOM 1760 O O . ASN A 1 225 ? -2.735 -9.547 -0.392 1.00 92.06 225 ASN A O 1
ATOM 1764 N N . ASP A 1 226 ? -4.736 -10.229 -1.173 1.00 96.12 226 ASP A N 1
ATOM 1765 C CA . ASP A 1 226 ? -5.431 -10.310 0.106 1.00 96.12 226 ASP A CA 1
ATOM 1766 C C . ASP A 1 226 ? -5.223 -11.667 0.782 1.00 96.12 226 ASP A C 1
ATOM 1768 O O . ASP A 1 226 ? -5.340 -11.782 2.001 1.00 96.12 226 ASP A O 1
ATOM 1772 N N . ASN A 1 227 ? -4.804 -12.689 0.026 1.00 96.06 227 ASN A N 1
ATOM 1773 C CA . ASN A 1 227 ? -4.551 -14.037 0.540 1.00 96.06 227 ASN A CA 1
ATOM 1774 C C . ASN A 1 227 ? -3.619 -14.079 1.765 1.00 96.06 227 ASN A C 1
ATOM 1776 O O . ASN A 1 227 ? -3.918 -14.820 2.706 1.00 96.06 227 ASN A O 1
ATOM 1780 N N . PRO A 1 228 ? -2.503 -13.322 1.819 1.00 97.00 228 PRO A N 1
ATOM 1781 C CA . PRO A 1 228 ? -1.684 -13.248 3.022 1.00 97.00 228 PRO A CA 1
ATOM 1782 C C . PRO A 1 228 ? -2.432 -12.720 4.250 1.00 97.00 228 PRO A C 1
ATOM 1784 O O . PRO A 1 228 ? -2.155 -13.201 5.342 1.00 97.00 228 PRO A O 1
ATOM 1787 N N . ALA A 1 229 ? -3.364 -11.778 4.091 1.00 97.69 229 ALA A N 1
ATOM 1788 C CA . ALA A 1 229 ? -4.163 -11.241 5.192 1.00 97.69 229 ALA A CA 1
ATOM 1789 C C . ALA A 1 229 ? -5.332 -12.166 5.568 1.00 97.69 229 ALA A C 1
ATOM 1791 O O . ALA A 1 229 ? -5.578 -12.376 6.753 1.00 97.69 229 ALA A O 1
ATOM 1792 N N . PHE A 1 230 ? -5.981 -12.819 4.595 1.00 97.31 230 PHE A N 1
ATOM 1793 C CA . PHE A 1 230 ? -6.989 -13.851 4.871 1.00 97.31 230 PHE A CA 1
ATOM 1794 C C . PHE A 1 230 ? -6.434 -14.972 5.757 1.00 97.31 230 PHE A C 1
ATOM 1796 O O . PHE A 1 230 ? -7.091 -15.381 6.707 1.00 97.31 230 PHE A O 1
ATOM 1803 N N . ARG A 1 231 ? -5.190 -15.410 5.513 1.00 96.56 231 ARG A N 1
ATOM 1804 C CA . ARG A 1 231 ? -4.498 -16.412 6.349 1.00 96.56 231 ARG A CA 1
ATOM 1805 C C . ARG A 1 231 ? -4.201 -15.955 7.783 1.00 96.56 231 ARG A C 1
ATOM 1807 O O . ARG A 1 231 ? -3.798 -16.783 8.589 1.00 96.56 231 ARG A O 1
ATOM 1814 N N . LYS A 1 232 ? -4.296 -14.656 8.074 1.00 95.44 232 LYS A N 1
ATOM 1815 C CA . LYS A 1 232 ? -4.085 -14.089 9.415 1.00 95.44 232 LYS A CA 1
ATOM 1816 C C . LYS A 1 232 ? -5.391 -13.885 10.176 1.00 95.44 232 LYS A C 1
ATOM 1818 O O . LYS A 1 232 ? -5.383 -13.935 11.402 1.00 95.44 232 LYS A O 1
ATOM 1823 N N . ALA A 1 233 ? -6.473 -13.611 9.450 1.00 90.00 233 ALA A N 1
ATOM 1824 C CA . ALA A 1 233 ? -7.797 -13.372 10.014 1.00 90.00 233 ALA A CA 1
ATOM 1825 C C . ALA A 1 233 ? -8.586 -14.666 10.295 1.00 90.00 233 ALA A C 1
ATOM 1827 O O . ALA A 1 233 ? -9.459 -14.656 11.159 1.00 90.00 233 ALA A O 1
ATOM 1828 N N . GLY A 1 234 ? -8.309 -15.749 9.554 1.00 71.50 234 GLY A N 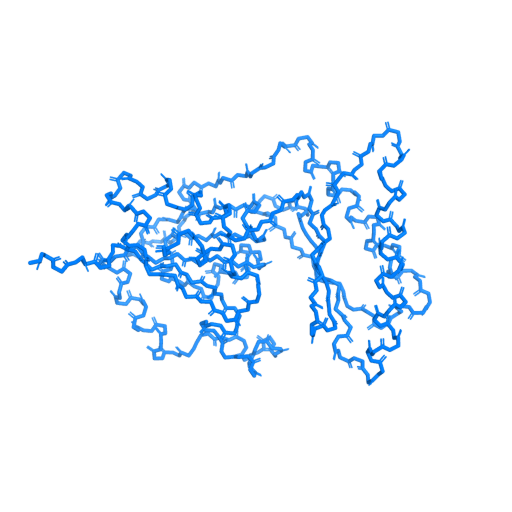1
ATOM 1829 C CA . GLY A 1 234 ? -8.914 -17.078 9.739 1.00 71.50 234 GLY A CA 1
ATOM 1830 C C . GLY A 1 234 ? -8.038 -18.026 10.542 1.00 71.50 234 GLY A C 1
ATOM 1831 O O . GLY A 1 234 ? -8.621 -18.847 11.283 1.00 71.50 234 GLY A O 1
#

Foldseek 3Di:
DPPQAQQEEEEEQACWQFPVVQCPPPVRSARPPVSLVVLQVVLVPHAYEYAYLAAPVVCVVHNLSHQWYQYNQNQKIFGWDRSVDDTDTPDIDGPDDPVLLQVLLVLQVVLVVVQCPDPLNVQWDKDFHAHPVGRTFKIKTADQVDPPLPVVQVVVVVVSVVSLVVQCVPPDRQNWDKADDPPHSMIMIGSHDHANLVNLVVVQVVCVVVVRDLCSYHYIDDGPRCVSVVVSND

Sequence (234 aa):
MMRQRVQAIMSDFDGTLVPTAKVKDPKTNAIPNELEAVLMKASTEIPICVISSKDFEFLRKKTTFAQVLSCMMGIETIIMTNPESPRTIKKSLLKIDKTIIHENSKALQDIAKEITSHKDFSNVTIEYKHTTNGTLAGLTVDWRHLSDWSYLGEAMRHYIARTTTTLRKAPVPADVYVQEYSTHPFLDIYCTECNKGQAFDIVVSELADAGVESSGVLYLGDSENDNPAFRKAG

pLDDT: mean 89.57, std 9.84, range [46.81, 98.5]

Radius of gyration: 18.41 Å; chains: 1; bounding box: 53×38×51 Å